Protein AF-A0A6P0X5J6-F1 (afdb_monomer_lite)

Foldseek 3Di:
DDPVVVVVVVVVLVLLQLLLVLLVLLLVLLVLVLCCCCPVVNNPVLNVLSVVLNVVSVVVNDPVSVVSDDPPPDPCPVVDDPVVPDDPDPLLSNLVSLVSNLVSLVSQLVSVCVPDPVSNVVSVVVSVVSVVSNVVVVVVLVVVLVVPQPDAAEFDDDPCRLVVLLVVLVVPGQYYEDDDDPDDLVVLLVVLLSSCVSSVVSNHHYHYPDDPVSVQSSLVPPDPSRRDDD

Sequence (230 aa):
MSEQYISHKWQQPAICRILDANLDRAREGLRIIEEWCRFGINNLEFAGECKQMRQELASWHTQDLRDWRDTPGDVGTELTHPGEEQRLSIQQVLQANFCRVQEALRVLEEYGKLNSPVMGGLCKQMRYQVYTLESNLLTSHRYQLLQRSQLYLVTATNEQLFSTVEAALQGGITMVQYREKTADDTVKISHGQKLCQLCHHYGALFIMNDRVDLALAVDASRSPTSRFKL

pLDDT: mean 83.48, std 15.42, range [28.62, 98.19]

Radius of gyration: 23.13 Å; chains: 1; bounding box: 59×35×69 Å

Secondary structure (DSSP, 8-state):
--HHHHHHHHHHHHHHHHHHHHHHHHHHHHHHHHHIIIIIS--HHHHHHHHHHHHHHHHH--HHHHHT--TTT-TTTT---GGGS---SHHHHHHHHHHHHHHHHHHHHHHHTTT-HHHHHHHHHHHHHHHHHHHHHHHHHHHHHHHH----EEP---TTHHHHHHHHHHTT--EEEE--SSS-HHHHHHHHHHHHHHHHHTT-EEEE-S-HHHHHHHHHTS-GGG----

Structure (mmCIF, N/CA/C/O backbone):
data_AF-A0A6P0X5J6-F1
#
_entry.id   AF-A0A6P0X5J6-F1
#
loop_
_atom_site.group_PDB
_atom_site.id
_atom_site.type_symbol
_atom_site.label_atom_id
_atom_site.label_alt_id
_atom_site.label_comp_id
_atom_site.label_asym_id
_atom_site.label_entity_id
_atom_site.label_seq_id
_atom_site.pdbx_PDB_ins_code
_atom_site.Cartn_x
_atom_site.Cartn_y
_atom_site.Cartn_z
_atom_site.occupancy
_atom_site.B_iso_or_equiv
_atom_site.auth_seq_id
_atom_site.auth_comp_id
_atom_site.auth_asym_id
_atom_site.auth_atom_id
_atom_site.pdbx_PDB_model_num
ATOM 1 N N . MET A 1 1 ? 37.312 -11.235 -31.551 1.00 44.72 1 MET A N 1
ATOM 2 C CA . MET A 1 1 ? 35.987 -10.700 -31.167 1.00 44.72 1 MET A CA 1
ATOM 3 C C . MET A 1 1 ? 35.818 -10.962 -29.682 1.00 44.72 1 MET A C 1
ATOM 5 O O . MET A 1 1 ? 35.807 -12.122 -29.302 1.00 44.72 1 MET A O 1
ATOM 9 N N . SER A 1 2 ? 35.864 -9.917 -28.854 1.00 39.97 2 SER A N 1
ATOM 10 C CA . SER A 1 2 ? 36.032 -10.017 -27.396 1.00 39.97 2 SER A CA 1
ATOM 11 C C . SER A 1 2 ? 34.807 -10.610 -26.688 1.00 39.97 2 SER A C 1
ATOM 13 O O . SER A 1 2 ? 33.670 -10.332 -27.064 1.00 39.97 2 SER A O 1
ATOM 15 N N . GLU A 1 3 ? 35.038 -11.379 -25.619 1.00 39.91 3 GLU A N 1
ATOM 16 C CA . GLU A 1 3 ? 34.004 -11.969 -24.745 1.00 39.91 3 GLU A CA 1
ATOM 17 C C . GLU A 1 3 ? 32.993 -10.934 -24.212 1.00 39.91 3 GLU A C 1
ATOM 19 O O . GLU A 1 3 ? 31.812 -11.240 -24.049 1.00 39.91 3 GLU A O 1
ATOM 24 N N . GLN A 1 4 ? 33.414 -9.676 -24.036 1.00 45.62 4 GLN A N 1
ATOM 25 C CA . GLN A 1 4 ? 32.544 -8.553 -23.663 1.00 45.62 4 GLN A CA 1
ATOM 26 C C . GLN A 1 4 ? 31.464 -8.237 -24.711 1.00 45.62 4 GLN A C 1
ATOM 28 O O . GLN A 1 4 ? 30.351 -7.861 -24.349 1.00 45.62 4 GLN A O 1
ATOM 33 N N . TYR A 1 5 ? 31.757 -8.422 -26.002 1.00 41.53 5 TYR A N 1
ATOM 34 C CA . TYR A 1 5 ? 30.803 -8.164 -27.087 1.00 41.53 5 TYR A CA 1
ATOM 35 C C . TYR A 1 5 ? 29.729 -9.258 -27.177 1.00 41.53 5 TYR A C 1
ATOM 37 O O . TYR A 1 5 ? 28.580 -8.990 -27.520 1.00 41.53 5 TYR A O 1
ATOM 45 N N . ILE A 1 6 ? 30.094 -10.494 -26.826 1.00 44.12 6 ILE A N 1
ATOM 46 C CA . ILE A 1 6 ? 29.168 -11.627 -26.758 1.00 44.12 6 ILE A CA 1
ATOM 47 C C . ILE A 1 6 ? 28.261 -11.459 -25.531 1.00 44.12 6 ILE A C 1
ATOM 49 O O . ILE A 1 6 ? 27.043 -11.491 -25.679 1.00 44.12 6 ILE A O 1
ATOM 53 N N . SER A 1 7 ? 28.834 -11.162 -24.359 1.00 49.44 7 SER A N 1
ATOM 54 C CA . SER A 1 7 ? 28.104 -10.902 -23.105 1.00 49.44 7 SER A CA 1
ATOM 55 C C . SER A 1 7 ? 26.997 -9.844 -23.254 1.00 49.44 7 SER A C 1
ATOM 57 O O . SER A 1 7 ? 25.845 -10.094 -22.893 1.00 49.44 7 SER A O 1
ATOM 59 N N . HIS A 1 8 ? 27.298 -8.709 -23.897 1.00 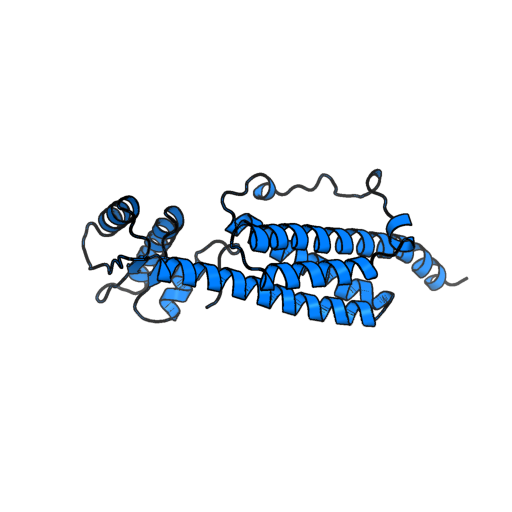51.84 8 HIS A N 1
ATOM 60 C CA . HIS A 1 8 ? 26.326 -7.630 -24.117 1.00 51.84 8 HIS A CA 1
ATOM 61 C C . HIS A 1 8 ? 25.121 -8.042 -24.981 1.00 51.84 8 HIS A C 1
ATOM 63 O O . HIS A 1 8 ? 24.022 -7.513 -24.805 1.00 51.84 8 HIS A O 1
ATOM 69 N N . LYS A 1 9 ? 25.311 -8.986 -25.912 1.00 47.75 9 LYS A N 1
ATOM 70 C CA . LYS A 1 9 ? 24.282 -9.399 -26.876 1.00 47.75 9 LYS A CA 1
ATOM 71 C C . LYS A 1 9 ? 23.270 -10.383 -26.276 1.00 47.75 9 LYS A C 1
ATOM 73 O O . LYS A 1 9 ? 22.103 -10.341 -26.646 1.00 47.75 9 LYS A O 1
ATOM 78 N N . TRP A 1 10 ? 23.696 -11.225 -25.329 1.00 51.12 10 TRP A N 1
ATOM 79 C CA . TRP A 1 10 ? 22.817 -12.174 -24.621 1.00 51.12 10 TRP A CA 1
ATOM 80 C C . TRP A 1 10 ? 22.045 -11.536 -23.461 1.00 51.12 10 TRP A C 1
ATOM 82 O O . TRP A 1 10 ? 20.982 -12.026 -23.086 1.00 51.12 10 TRP A O 1
ATOM 92 N N . GLN A 1 11 ? 22.556 -10.439 -22.896 1.00 61.28 11 GLN A N 1
ATOM 93 C CA . GLN A 1 11 ? 21.897 -9.732 -21.795 1.00 61.28 11 GLN A CA 1
ATOM 94 C C . GLN A 1 11 ? 20.713 -8.878 -22.264 1.00 61.28 11 GLN A C 1
ATOM 96 O O . GLN A 1 11 ? 19.723 -8.774 -21.542 1.00 61.28 11 GLN A O 1
ATOM 101 N N . GLN A 1 12 ? 20.772 -8.306 -23.471 1.00 74.56 12 GLN A N 1
ATOM 102 C CA . GLN A 1 12 ? 19.711 -7.427 -23.975 1.00 74.56 12 GLN A CA 1
ATOM 103 C C . GLN A 1 12 ? 18.315 -8.077 -24.013 1.00 74.56 12 GLN A C 1
ATOM 105 O O . GLN A 1 12 ? 17.397 -7.470 -23.463 1.00 74.56 12 GLN A O 1
ATOM 110 N N . PRO A 1 13 ? 18.126 -9.301 -24.548 1.00 83.56 13 PRO A N 1
ATOM 111 C CA . PRO A 1 13 ? 16.818 -9.963 -24.544 1.00 83.56 13 PRO A CA 1
ATOM 112 C C . PRO A 1 13 ? 16.246 -10.174 -23.136 1.00 83.56 13 PRO A C 1
ATOM 114 O O . PRO A 1 13 ? 15.058 -9.971 -22.893 1.00 83.56 13 PRO A O 1
ATOM 117 N N . ALA A 1 14 ? 17.094 -10.564 -22.179 1.00 87.12 14 ALA A N 1
ATOM 118 C CA . ALA A 1 14 ? 16.677 -10.770 -20.795 1.00 87.12 14 ALA A CA 1
ATOM 119 C C . ALA A 1 14 ? 16.294 -9.447 -20.116 1.00 87.12 14 ALA A C 1
ATOM 121 O O . ALA A 1 14 ? 15.259 -9.381 -19.458 1.00 87.12 14 ALA A O 1
ATOM 122 N N . ILE A 1 15 ? 17.080 -8.385 -20.319 1.00 89.50 15 ILE A N 1
ATOM 123 C CA . ILE A 1 15 ? 16.784 -7.049 -19.784 1.00 89.50 15 ILE A CA 1
ATOM 124 C C . ILE A 1 15 ? 15.463 -6.526 -20.358 1.00 89.50 15 ILE A C 1
ATOM 126 O O . ILE A 1 15 ? 14.622 -6.057 -19.596 1.00 89.50 15 ILE A O 1
ATOM 130 N N . CYS A 1 16 ? 15.234 -6.656 -21.668 1.00 89.38 16 CYS A N 1
ATOM 131 C CA . CYS A 1 16 ? 13.983 -6.227 -22.293 1.00 89.38 16 CYS A CA 1
ATOM 132 C C . CYS A 1 16 ? 12.762 -6.951 -21.705 1.00 89.38 16 CYS A C 1
ATOM 134 O O . CYS A 1 16 ? 11.789 -6.285 -21.357 1.00 89.38 16 CYS A O 1
ATOM 136 N N . ARG A 1 17 ? 12.841 -8.273 -21.492 1.00 90.81 17 ARG A N 1
ATOM 137 C CA . ARG A 1 17 ? 11.778 -9.047 -20.819 1.00 90.81 17 ARG A CA 1
ATOM 138 C C . ARG A 1 17 ? 11.542 -8.609 -19.376 1.00 90.81 17 ARG A C 1
ATOM 140 O O . ARG A 1 17 ? 10.399 -8.466 -18.953 1.00 90.81 17 ARG A O 1
ATOM 147 N N . ILE A 1 18 ? 12.614 -8.357 -18.622 1.00 91.94 18 ILE A N 1
ATOM 148 C CA . ILE A 1 18 ? 12.518 -7.859 -17.243 1.00 91.94 18 ILE A CA 1
ATOM 149 C C . ILE A 1 18 ? 11.802 -6.504 -17.217 1.00 91.94 18 ILE A C 1
ATOM 151 O O . ILE A 1 18 ? 10.916 -6.299 -16.385 1.00 91.94 18 ILE A O 1
ATOM 155 N N . LEU A 1 19 ? 12.165 -5.587 -18.115 1.00 93.44 19 LEU A N 1
ATOM 156 C CA . LEU A 1 19 ? 11.537 -4.270 -18.199 1.00 93.44 19 LEU A CA 1
ATOM 157 C C . LEU A 1 19 ? 10.065 -4.372 -18.630 1.00 93.44 19 LEU A C 1
ATOM 159 O O . LEU A 1 19 ? 9.220 -3.771 -17.972 1.00 93.44 19 LEU A O 1
ATOM 163 N N . ASP A 1 20 ? 9.745 -5.168 -19.658 1.00 93.38 20 ASP A N 1
ATOM 164 C CA . ASP A 1 20 ? 8.366 -5.422 -20.114 1.00 93.38 20 ASP A CA 1
ATOM 165 C C . ASP A 1 20 ? 7.480 -5.934 -18.970 1.00 93.38 20 ASP A C 1
ATOM 167 O O . ASP A 1 20 ? 6.469 -5.312 -18.638 1.00 93.38 20 ASP A O 1
ATOM 171 N N . ALA A 1 21 ? 7.905 -7.012 -18.305 1.00 92.75 21 ALA A N 1
ATOM 172 C CA . ALA A 1 21 ? 7.123 -7.647 -17.252 1.00 92.75 21 ALA A CA 1
ATOM 173 C C . ALA A 1 21 ? 6.894 -6.723 -16.044 1.00 92.75 21 ALA A C 1
ATOM 175 O O . ALA A 1 21 ? 5.819 -6.730 -15.447 1.00 92.75 21 ALA A O 1
ATOM 176 N N . ASN A 1 22 ? 7.888 -5.916 -15.655 1.00 95.88 22 ASN A N 1
ATOM 177 C CA . ASN A 1 22 ? 7.745 -5.031 -14.495 1.00 95.88 22 ASN A CA 1
ATOM 178 C C . ASN A 1 22 ? 6.995 -3.731 -14.820 1.00 95.88 22 ASN A C 1
ATOM 180 O O . ASN A 1 22 ? 6.298 -3.216 -13.945 1.00 95.88 22 ASN A O 1
ATOM 184 N N . LEU A 1 23 ? 7.060 -3.230 -16.060 1.00 95.88 23 LEU A N 1
ATOM 185 C CA . LEU A 1 23 ? 6.187 -2.141 -16.514 1.00 95.88 23 LEU A CA 1
ATOM 186 C C . LEU A 1 23 ? 4.718 -2.569 -16.469 1.00 95.88 23 LEU A C 1
ATOM 188 O O . LEU A 1 23 ? 3.871 -1.807 -15.997 1.00 95.88 23 LEU A O 1
ATOM 192 N N . ASP A 1 24 ? 4.430 -3.794 -16.907 1.00 94.62 24 ASP A N 1
ATOM 193 C CA . ASP A 1 24 ? 3.080 -4.354 -16.893 1.00 94.62 24 ASP A CA 1
ATOM 194 C C . ASP A 1 24 ? 2.569 -4.550 -15.456 1.00 94.62 24 ASP A C 1
ATOM 196 O O . ASP A 1 24 ? 1.569 -3.942 -15.070 1.00 94.62 24 ASP A O 1
ATOM 200 N N . ARG A 1 25 ? 3.332 -5.256 -14.605 1.00 95.06 25 ARG A N 1
ATOM 201 C CA . ARG A 1 25 ? 2.982 -5.484 -13.186 1.00 95.06 25 ARG A CA 1
ATOM 202 C C . ARG A 1 25 ? 2.743 -4.190 -12.411 1.00 95.06 25 ARG A C 1
ATOM 204 O O . ARG A 1 25 ? 1.776 -4.096 -11.654 1.00 95.06 25 ARG A O 1
ATOM 211 N N . ALA A 1 26 ? 3.602 -3.184 -12.591 1.00 97.75 26 ALA A N 1
ATOM 212 C CA . ALA A 1 26 ? 3.428 -1.893 -11.929 1.00 97.75 26 ALA A CA 1
ATOM 213 C C . ALA A 1 26 ? 2.126 -1.209 -12.379 1.00 97.75 26 ALA A C 1
ATOM 215 O O . ALA A 1 26 ? 1.375 -0.683 -11.554 1.00 97.75 26 ALA A O 1
ATOM 216 N N . ARG A 1 27 ? 1.815 -1.245 -13.681 1.00 97.94 27 ARG A N 1
ATOM 217 C CA . ARG A 1 27 ? 0.586 -0.650 -14.221 1.00 97.94 27 ARG A CA 1
ATOM 218 C C . ARG A 1 27 ? -0.672 -1.388 -13.771 1.00 97.94 27 ARG A C 1
ATOM 220 O O . ARG A 1 27 ? -1.664 -0.725 -13.467 1.00 97.94 27 ARG A O 1
ATOM 227 N N . GLU A 1 28 ? -0.650 -2.715 -13.720 1.00 97.38 28 GLU A N 1
ATOM 228 C CA . GLU A 1 28 ? -1.771 -3.530 -13.240 1.00 97.38 28 GLU A CA 1
ATOM 229 C C . GLU A 1 28 ? -2.038 -3.313 -11.747 1.00 97.38 28 GLU A C 1
ATOM 231 O O . GLU A 1 28 ? -3.177 -3.042 -11.357 1.00 97.38 28 GLU A O 1
ATOM 236 N N . GLY A 1 29 ? -0.993 -3.328 -10.914 1.00 97.06 29 GLY A N 1
ATOM 237 C CA . GLY A 1 29 ? -1.135 -3.063 -9.481 1.00 97.06 29 GLY A CA 1
ATOM 238 C C . GLY A 1 29 ? -1.692 -1.662 -9.204 1.00 97.06 29 GLY A C 1
ATOM 239 O O . GLY A 1 29 ? -2.647 -1.511 -8.438 1.00 97.06 29 GLY A O 1
ATOM 240 N N . LEU A 1 30 ? -1.186 -0.641 -9.908 1.00 98.19 30 LEU A N 1
ATOM 241 C CA . LEU A 1 30 ? -1.735 0.719 -9.844 1.00 98.19 30 LEU A CA 1
ATOM 242 C C . LEU A 1 30 ? -3.184 0.791 -10.336 1.00 98.19 30 LEU A C 1
ATOM 244 O O . LEU A 1 30 ? -3.951 1.615 -9.841 1.00 98.19 30 LEU A O 1
ATOM 248 N N . ARG A 1 31 ? -3.585 -0.049 -11.300 1.00 98.19 31 ARG A N 1
ATOM 249 C CA . ARG A 1 31 ? -4.966 -0.073 -11.796 1.00 98.19 31 ARG A CA 1
ATOM 250 C C . ARG A 1 31 ? -5.908 -0.579 -10.713 1.00 98.19 31 ARG A C 1
ATOM 252 O O . ARG A 1 31 ? -6.958 0.018 -10.519 1.00 98.19 31 ARG A O 1
ATOM 259 N N . ILE A 1 32 ? -5.529 -1.624 -9.984 1.00 97.06 32 ILE A N 1
ATOM 260 C CA . ILE A 1 32 ? -6.336 -2.140 -8.871 1.00 97.06 32 ILE A CA 1
ATOM 261 C C . ILE A 1 32 ? -6.523 -1.062 -7.791 1.00 97.06 32 ILE A C 1
ATOM 263 O O . ILE A 1 32 ? -7.641 -0.847 -7.321 1.00 97.06 32 ILE A O 1
ATOM 267 N N . ILE A 1 33 ? -5.452 -0.342 -7.446 1.00 97.00 33 ILE A N 1
ATOM 268 C CA . ILE A 1 33 ? -5.501 0.751 -6.463 1.00 97.00 33 ILE A CA 1
ATOM 269 C C . ILE A 1 33 ? -6.388 1.902 -6.971 1.00 97.00 33 ILE A C 1
ATOM 271 O O . ILE A 1 33 ? -7.251 2.376 -6.233 1.00 97.00 33 ILE A O 1
ATOM 275 N N . GLU A 1 34 ? -6.243 2.306 -8.239 1.00 97.81 34 GLU A N 1
ATOM 276 C CA . GLU A 1 34 ? -7.070 3.342 -8.881 1.00 97.81 34 GLU A CA 1
ATOM 277 C C . GLU A 1 34 ? -8.569 3.030 -8.772 1.00 97.81 34 GLU A C 1
ATOM 279 O O . GLU A 1 34 ? -9.368 3.909 -8.442 1.00 97.81 34 GLU A O 1
ATOM 284 N N . GLU A 1 35 ? -8.961 1.783 -9.043 1.00 97.81 35 GLU A N 1
ATOM 285 C CA . GLU A 1 35 ? -10.362 1.359 -8.997 1.00 97.81 35 GLU A CA 1
ATOM 286 C C . GLU A 1 35 ? -10.928 1.430 -7.573 1.00 97.81 35 GLU A C 1
ATOM 288 O O . GLU A 1 35 ? -12.060 1.884 -7.389 1.00 97.81 35 GLU A O 1
ATOM 293 N N . TRP A 1 36 ? -10.139 1.076 -6.554 1.00 94.88 36 TRP A N 1
ATOM 294 C CA . TRP A 1 36 ? -10.548 1.266 -5.161 1.00 94.88 36 TRP A CA 1
ATOM 295 C C . TRP A 1 36 ? -10.673 2.747 -4.790 1.00 94.88 36 TRP A C 1
ATOM 297 O O . TRP A 1 36 ? -11.656 3.140 -4.159 1.00 94.88 36 TRP A O 1
ATOM 307 N N . CYS A 1 37 ? -9.733 3.591 -5.219 1.00 94.25 37 CYS A N 1
ATOM 308 C CA . CYS A 1 37 ? -9.835 5.036 -5.020 1.00 94.25 37 CYS A CA 1
ATOM 309 C C . CYS A 1 37 ? -11.125 5.591 -5.640 1.00 94.25 37 CYS A C 1
ATOM 311 O O . CYS A 1 37 ? -11.846 6.348 -4.990 1.00 94.25 37 CYS A O 1
ATOM 313 N N . ARG A 1 38 ? -11.459 5.163 -6.864 1.00 95.00 38 ARG A N 1
ATOM 314 C CA . ARG A 1 38 ? -12.640 5.644 -7.590 1.00 95.00 38 ARG A CA 1
ATOM 315 C C . ARG A 1 38 ? -13.952 5.132 -7.004 1.00 95.00 38 ARG A C 1
ATOM 317 O O . ARG A 1 38 ? -14.870 5.922 -6.840 1.00 95.00 38 ARG A O 1
ATOM 324 N N . PHE A 1 39 ? -14.049 3.837 -6.721 1.00 93.44 39 PHE A N 1
ATOM 325 C CA . PHE A 1 39 ? -15.324 3.200 -6.378 1.00 93.44 39 PHE A CA 1
ATOM 326 C C . PHE A 1 39 ? -15.458 2.830 -4.904 1.00 93.44 39 PHE A C 1
ATOM 328 O O . PHE A 1 39 ? -16.560 2.852 -4.367 1.00 93.44 39 PHE A O 1
ATOM 335 N N . GLY A 1 40 ? -14.353 2.495 -4.240 1.00 87.88 40 GLY A N 1
ATOM 336 C CA . GLY A 1 40 ? -14.352 2.125 -2.826 1.00 87.88 40 GLY A CA 1
ATOM 337 C C . GLY A 1 40 ? -14.474 3.329 -1.900 1.00 87.88 40 GLY A C 1
ATOM 338 O O . GLY A 1 40 ? -15.239 3.296 -0.938 1.00 87.88 40 GLY A O 1
ATOM 339 N N . ILE A 1 41 ? -13.737 4.404 -2.197 1.00 88.19 41 ILE A N 1
ATOM 340 C CA . ILE A 1 41 ? -13.687 5.601 -1.337 1.00 88.19 41 ILE A CA 1
ATOM 341 C C . ILE A 1 41 ? -14.100 6.903 -2.032 1.00 88.19 41 ILE A C 1
ATOM 343 O O . ILE A 1 41 ? -14.119 7.941 -1.376 1.00 88.19 41 ILE A O 1
ATOM 347 N N . ASN A 1 42 ? -14.446 6.865 -3.324 1.00 90.06 42 ASN A N 1
ATOM 348 C CA . ASN A 1 42 ? -14.849 8.033 -4.122 1.00 90.06 42 ASN A CA 1
ATOM 349 C C . ASN A 1 42 ? -13.853 9.211 -4.055 1.00 90.06 42 ASN A C 1
ATOM 351 O O . ASN A 1 42 ? -14.250 10.376 -4.046 1.00 90.06 42 ASN A O 1
ATOM 355 N N . ASN A 1 43 ? -12.551 8.917 -4.004 1.00 91.00 43 ASN A N 1
ATOM 356 C CA . ASN A 1 43 ? -11.489 9.918 -3.959 1.00 91.00 43 ASN A CA 1
ATOM 357 C C . ASN A 1 43 ? -10.882 10.111 -5.360 1.00 91.00 43 ASN A C 1
ATOM 359 O O . ASN A 1 43 ? -10.098 9.288 -5.842 1.00 91.00 43 ASN A O 1
ATOM 363 N N . LEU A 1 44 ? -11.265 11.210 -6.017 1.00 93.62 44 LEU A N 1
ATOM 364 C CA . LEU A 1 44 ? -10.816 11.545 -7.372 1.00 93.62 44 LEU A CA 1
ATOM 365 C C . LEU A 1 44 ? -9.349 11.977 -7.440 1.00 93.62 44 LEU A C 1
ATOM 367 O O . LEU A 1 44 ? -8.713 11.748 -8.465 1.00 93.62 44 LEU A O 1
ATOM 371 N N . GLU A 1 45 ? -8.818 12.573 -6.374 1.00 94.88 45 GLU A N 1
ATOM 372 C CA . GLU A 1 45 ? -7.419 13.000 -6.296 1.00 94.88 45 GLU A CA 1
ATOM 373 C C . GLU A 1 45 ? -6.497 11.778 -6.358 1.00 94.88 45 GLU A C 1
ATOM 375 O O . GLU A 1 45 ? -5.716 11.636 -7.299 1.00 94.88 45 GLU A O 1
ATOM 380 N N . PHE A 1 46 ? -6.696 10.811 -5.459 1.00 95.06 46 PHE A N 1
ATOM 381 C CA . PHE A 1 46 ? -5.905 9.577 -5.435 1.00 95.06 46 PHE A CA 1
ATOM 382 C C . PHE A 1 46 ? -6.107 8.714 -6.684 1.00 95.06 46 PHE A C 1
ATOM 384 O O . PHE A 1 46 ? -5.162 8.090 -7.173 1.00 95.06 46 PHE A O 1
ATOM 391 N N . ALA A 1 47 ? -7.321 8.680 -7.243 1.00 97.12 47 ALA A N 1
ATOM 392 C CA . ALA A 1 47 ? -7.555 8.011 -8.522 1.00 97.12 47 ALA A CA 1
ATOM 393 C C . ALA A 1 47 ? -6.786 8.699 -9.669 1.00 97.12 47 ALA A C 1
ATOM 395 O O . ALA A 1 47 ? -6.227 8.023 -10.538 1.00 97.12 47 ALA A O 1
ATOM 396 N N . GLY A 1 48 ? -6.726 10.033 -9.660 1.00 97.75 48 GLY A N 1
ATOM 397 C CA . GLY A 1 48 ? -5.957 10.839 -10.606 1.00 97.75 48 GLY A CA 1
ATOM 398 C C . GLY A 1 48 ? -4.458 10.558 -10.531 1.00 97.75 48 GLY A C 1
ATOM 399 O O . GLY A 1 48 ? -3.847 10.294 -11.567 1.00 97.75 48 GLY A O 1
ATOM 400 N N . GLU A 1 49 ? -3.893 10.521 -9.323 1.00 97.50 49 GLU A N 1
ATOM 401 C CA . GLU A 1 49 ? -2.481 10.180 -9.096 1.00 97.50 49 GLU A CA 1
ATOM 402 C C . GLU A 1 49 ? -2.132 8.786 -9.636 1.00 97.50 49 GLU A C 1
ATOM 404 O O . GLU A 1 49 ? -1.173 8.630 -10.398 1.00 97.50 49 GLU A O 1
ATOM 409 N N . CYS A 1 50 ? -2.950 7.772 -9.321 1.00 98.06 50 CYS A N 1
ATOM 410 C CA . CYS A 1 50 ? -2.757 6.415 -9.844 1.00 98.06 50 CYS A CA 1
ATOM 411 C C . CYS A 1 50 ? -2.788 6.399 -11.375 1.00 98.06 50 CYS A C 1
ATOM 413 O O . CYS A 1 50 ? -1.918 5.810 -12.022 1.00 98.06 50 CYS A O 1
ATOM 415 N N . LYS A 1 51 ? -3.782 7.070 -11.970 1.00 98.06 51 LYS A N 1
ATOM 416 C CA . LYS A 1 51 ? -3.930 7.161 -13.424 1.00 98.06 51 LYS A CA 1
ATOM 417 C C . LYS A 1 51 ? -2.716 7.835 -14.060 1.00 98.06 51 LYS A C 1
ATOM 419 O O . LYS A 1 51 ? -2.239 7.336 -15.078 1.00 98.06 51 LYS A O 1
ATOM 424 N N . GLN A 1 52 ? -2.215 8.925 -13.482 1.00 98.12 52 GLN A N 1
ATOM 425 C CA . GLN A 1 52 ? -1.044 9.638 -13.989 1.00 98.12 52 GLN A CA 1
ATOM 426 C C . GLN A 1 52 ? 0.192 8.736 -13.994 1.00 98.12 52 GLN A C 1
ATOM 428 O O . GLN A 1 52 ? 0.794 8.561 -15.053 1.00 98.12 52 GLN A O 1
ATOM 433 N N . MET A 1 53 ? 0.504 8.087 -12.866 1.00 98.00 53 MET A N 1
ATOM 434 C CA . MET A 1 53 ? 1.635 7.155 -12.785 1.00 98.00 53 MET A CA 1
ATOM 435 C C . MET A 1 53 ? 1.514 6.024 -13.816 1.00 98.00 53 MET A C 1
ATOM 437 O O . MET A 1 53 ? 2.487 5.692 -14.491 1.00 98.00 53 MET A O 1
ATOM 441 N N . ARG A 1 54 ? 0.311 5.462 -14.019 1.00 97.94 54 ARG A N 1
ATOM 442 C CA . ARG A 1 54 ? 0.103 4.429 -15.051 1.00 97.94 54 ARG A CA 1
ATOM 443 C C . ARG A 1 54 ? 0.357 4.928 -16.467 1.00 97.94 54 ARG A C 1
ATOM 445 O O . ARG A 1 54 ? 0.881 4.161 -17.271 1.00 97.94 54 ARG A O 1
ATOM 452 N N . GLN A 1 55 ? -0.075 6.144 -16.796 1.00 97.31 55 GLN A N 1
ATOM 453 C CA . GLN A 1 55 ? 0.141 6.720 -18.128 1.00 97.31 55 GLN A CA 1
ATOM 454 C C . GLN A 1 55 ? 1.619 7.024 -18.360 1.00 97.31 55 GLN A C 1
ATOM 456 O O . GLN A 1 55 ? 2.148 6.739 -19.431 1.00 97.31 55 GLN A O 1
ATOM 461 N N . GLU A 1 56 ? 2.302 7.527 -17.337 1.00 96.38 56 GLU A N 1
ATOM 462 C CA . GLU A 1 56 ? 3.732 7.783 -17.408 1.00 96.38 56 GLU A CA 1
ATOM 463 C C . GLU A 1 56 ? 4.519 6.476 -17.589 1.00 96.38 56 GLU A C 1
ATOM 465 O O . GLU A 1 56 ? 5.313 6.379 -18.521 1.00 96.38 56 GLU A O 1
ATOM 470 N N . LEU A 1 57 ? 4.218 5.416 -16.829 1.00 96.25 57 LEU A N 1
ATOM 471 C CA . LEU A 1 57 ? 4.799 4.083 -17.058 1.00 96.25 57 LEU A CA 1
ATOM 472 C C . LEU A 1 57 ? 4.468 3.522 -18.449 1.00 96.25 57 LEU A C 1
ATOM 474 O O . LEU A 1 57 ? 5.327 2.924 -19.091 1.00 96.25 57 LEU A O 1
ATOM 478 N N . ALA A 1 58 ? 3.245 3.729 -18.946 1.00 94.62 58 ALA A N 1
ATOM 479 C CA . ALA A 1 58 ? 2.854 3.272 -20.279 1.00 94.62 58 ALA A CA 1
ATOM 480 C C . ALA A 1 58 ? 3.695 3.922 -21.389 1.00 94.62 58 ALA A C 1
ATOM 482 O O . ALA A 1 58 ? 3.960 3.271 -22.397 1.00 94.62 58 ALA A O 1
ATOM 483 N N . SER A 1 59 ? 4.159 5.162 -21.197 1.00 94.00 59 SER A N 1
ATOM 484 C CA . SER A 1 59 ? 5.025 5.843 -22.169 1.00 94.00 59 SER A CA 1
ATOM 485 C C . SER A 1 59 ? 6.398 5.174 -22.335 1.00 94.00 59 SER A C 1
ATOM 487 O O . SER A 1 59 ? 6.970 5.209 -23.421 1.00 94.00 59 SER A O 1
ATOM 489 N N . TRP A 1 60 ? 6.890 4.499 -21.290 1.00 91.69 60 TRP A N 1
ATOM 490 C CA . TRP A 1 60 ? 8.134 3.723 -21.313 1.00 91.69 60 TRP A CA 1
ATOM 491 C C . TRP A 1 60 ? 7.945 2.309 -21.861 1.00 91.69 60 TRP A C 1
ATOM 493 O O . TRP A 1 60 ? 8.916 1.625 -22.175 1.00 91.69 60 TRP A O 1
ATOM 503 N N . HIS A 1 61 ? 6.696 1.867 -21.998 1.00 91.38 61 HIS A N 1
ATOM 504 C CA . HIS A 1 61 ? 6.349 0.557 -22.524 1.00 91.38 61 HIS A CA 1
ATOM 505 C C . HIS A 1 6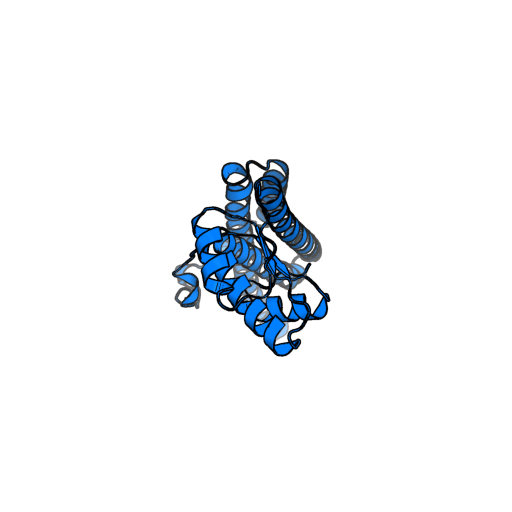1 ? 6.346 0.609 -24.051 1.00 91.38 61 HIS A C 1
ATOM 507 O O . HIS A 1 61 ? 5.297 0.681 -24.693 1.00 91.38 61 HIS A O 1
ATOM 513 N N . THR A 1 62 ? 7.533 0.648 -24.648 1.00 88.56 62 THR A N 1
ATOM 514 C CA . THR A 1 62 ? 7.696 0.738 -26.103 1.00 88.56 62 THR A CA 1
ATOM 515 C C . THR A 1 62 ? 7.311 -0.566 -26.801 1.00 88.56 62 THR A C 1
ATOM 517 O O . THR A 1 62 ? 7.189 -1.620 -26.172 1.00 88.56 62 THR A O 1
ATOM 520 N N . GLN A 1 63 ? 7.103 -0.499 -28.120 1.00 84.88 63 GLN A N 1
ATOM 521 C CA . GLN A 1 63 ? 6.843 -1.698 -28.915 1.00 84.88 63 GLN A CA 1
ATOM 522 C C . GLN A 1 63 ? 8.041 -2.653 -28.887 1.00 84.88 63 GLN A C 1
ATOM 524 O O . GLN A 1 63 ? 7.844 -3.834 -28.637 1.00 84.88 63 GLN A O 1
ATOM 529 N N . ASP A 1 64 ? 9.261 -2.122 -28.981 1.00 83.69 64 ASP A N 1
ATOM 530 C CA . ASP A 1 64 ? 10.489 -2.919 -28.914 1.00 83.69 64 ASP A CA 1
ATOM 531 C C . ASP A 1 64 ? 10.562 -3.782 -27.651 1.00 83.69 64 ASP A C 1
ATOM 533 O O . ASP A 1 64 ? 10.960 -4.935 -27.724 1.00 83.69 64 ASP A O 1
ATOM 537 N N . LEU A 1 65 ? 10.161 -3.256 -26.485 1.00 85.62 65 LEU A N 1
ATOM 538 C CA . LEU A 1 65 ? 10.129 -4.040 -25.245 1.00 85.62 65 LEU A CA 1
ATOM 539 C C . LEU A 1 65 ? 9.068 -5.144 -25.289 1.00 85.62 65 LEU A C 1
ATOM 541 O O . LEU A 1 65 ? 9.332 -6.256 -24.836 1.00 85.62 65 LEU A O 1
ATOM 545 N N . ARG A 1 66 ? 7.890 -4.848 -25.854 1.00 84.56 66 ARG A N 1
ATOM 546 C CA . ARG A 1 66 ? 6.803 -5.826 -26.004 1.00 84.56 66 ARG A CA 1
ATOM 547 C C . ARG A 1 66 ? 7.164 -6.957 -26.957 1.00 84.56 66 ARG A C 1
ATOM 549 O O . ARG A 1 66 ? 6.730 -8.080 -26.731 1.00 84.56 66 ARG A O 1
ATOM 556 N N . ASP A 1 67 ? 7.956 -6.684 -27.986 1.00 85.06 67 ASP A N 1
ATOM 557 C CA . ASP A 1 67 ? 8.347 -7.686 -28.983 1.00 85.06 67 ASP A CA 1
ATOM 558 C C . ASP A 1 67 ? 9.259 -8.779 -28.394 1.00 85.06 67 ASP A C 1
ATOM 560 O O . ASP A 1 67 ? 9.360 -9.870 -28.951 1.00 85.06 67 ASP A O 1
ATOM 564 N N . TRP A 1 68 ? 9.877 -8.524 -27.235 1.00 83.06 68 TRP A N 1
ATOM 565 C CA . TRP A 1 68 ? 10.648 -9.520 -26.484 1.00 83.06 68 TRP A CA 1
ATOM 566 C C . TRP A 1 68 ? 9.806 -10.370 -25.528 1.00 83.06 68 TRP A C 1
ATOM 568 O O . TRP A 1 68 ? 10.359 -11.263 -24.884 1.00 83.06 68 TRP A O 1
ATOM 578 N N . ARG A 1 69 ? 8.502 -10.105 -25.400 1.00 81.69 69 ARG A N 1
ATOM 579 C CA . ARG A 1 69 ? 7.611 -10.843 -24.500 1.00 81.69 69 ARG A CA 1
ATOM 580 C C . ARG A 1 69 ? 7.554 -12.319 -24.887 1.00 81.69 69 ARG A C 1
ATOM 582 O O . ARG A 1 69 ? 7.207 -12.657 -26.013 1.00 81.69 69 ARG A O 1
ATOM 589 N N . ASP A 1 70 ? 7.820 -13.187 -23.917 1.00 79.25 70 ASP A N 1
ATOM 590 C CA . ASP A 1 70 ? 7.817 -14.639 -24.103 1.00 79.25 70 ASP A CA 1
ATOM 591 C C . ASP A 1 70 ? 7.055 -15.333 -22.969 1.00 79.25 70 ASP A C 1
ATOM 593 O O . ASP A 1 70 ? 7.610 -16.077 -22.169 1.00 79.25 70 ASP A O 1
ATOM 597 N N . THR A 1 71 ? 5.748 -15.075 -22.891 1.00 71.12 71 THR A N 1
ATOM 598 C CA . THR A 1 71 ? 4.875 -15.675 -21.869 1.00 71.12 71 THR A CA 1
ATOM 599 C C . THR A 1 71 ? 4.917 -17.215 -21.846 1.00 71.12 71 THR A C 1
ATOM 601 O O . THR A 1 71 ? 4.894 -17.774 -20.752 1.00 71.12 71 THR A O 1
ATOM 604 N N . PRO A 1 72 ? 4.988 -17.936 -22.989 1.00 68.19 72 PRO A N 1
ATOM 605 C CA . PRO A 1 72 ? 5.088 -19.400 -22.986 1.00 68.19 72 PRO A CA 1
ATOM 606 C C . PRO A 1 72 ? 6.453 -19.941 -22.533 1.00 68.19 72 PRO A C 1
ATOM 608 O O . PRO A 1 72 ? 6.511 -21.051 -22.006 1.00 68.19 72 PRO A O 1
ATOM 611 N N . GLY A 1 73 ? 7.541 -19.197 -22.760 1.00 71.00 73 GLY A N 1
ATOM 612 C CA . GLY A 1 73 ? 8.905 -19.572 -22.372 1.00 71.00 73 GLY A CA 1
ATOM 613 C C . GLY A 1 73 ? 9.372 -18.998 -21.030 1.00 71.00 73 GLY A C 1
ATOM 614 O O . GLY A 1 73 ? 10.501 -19.271 -20.607 1.00 71.00 73 GLY A O 1
ATOM 615 N N . ASP A 1 74 ? 8.536 -18.203 -20.357 1.00 73.75 74 ASP A N 1
ATOM 616 C CA . ASP A 1 74 ? 8.865 -17.594 -19.073 1.00 73.75 74 ASP A CA 1
ATOM 617 C C . ASP A 1 74 ? 8.998 -18.660 -17.977 1.00 73.75 74 ASP A C 1
ATOM 619 O O . ASP A 1 74 ? 8.079 -19.413 -17.647 1.00 73.75 74 ASP A O 1
ATOM 623 N N . VAL A 1 75 ? 10.185 -18.710 -17.377 1.00 73.38 75 VAL A N 1
ATOM 624 C CA . VAL A 1 75 ? 10.486 -19.624 -16.277 1.00 73.38 75 VAL A CA 1
ATOM 625 C C . VAL A 1 75 ? 9.838 -19.104 -14.996 1.00 73.38 75 VAL A C 1
ATOM 627 O O . VAL A 1 75 ? 9.963 -17.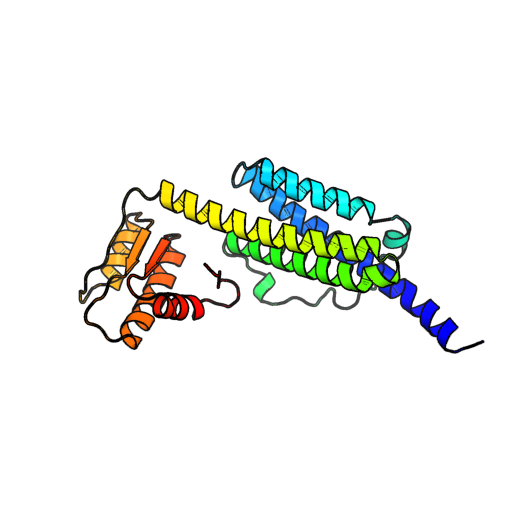929 -14.656 1.00 73.38 75 VAL A O 1
ATOM 630 N N . GLY A 1 76 ? 9.202 -20.003 -14.243 1.00 68.06 76 GLY A N 1
ATOM 631 C CA . GLY A 1 76 ? 8.633 -19.687 -12.932 1.00 68.06 76 GLY A CA 1
ATOM 632 C C . GLY A 1 76 ? 7.191 -19.177 -12.959 1.00 68.06 76 GLY A C 1
ATOM 633 O O . GLY A 1 76 ? 6.726 -18.653 -11.954 1.00 68.06 76 GLY A O 1
ATOM 634 N N . THR A 1 77 ? 6.469 -19.357 -14.066 1.00 68.50 77 THR A N 1
ATOM 635 C CA . THR A 1 77 ? 5.023 -19.073 -14.174 1.00 68.50 77 THR A CA 1
ATOM 636 C C . THR A 1 77 ? 4.162 -19.924 -13.232 1.00 68.50 77 THR A C 1
ATOM 638 O O . THR A 1 77 ? 3.077 -19.498 -12.851 1.00 68.50 77 THR A O 1
ATOM 641 N N . GLU A 1 78 ? 4.665 -21.085 -12.802 1.00 69.44 78 GLU A N 1
ATOM 642 C CA . GLU A 1 78 ? 4.025 -21.972 -11.817 1.00 69.44 78 GLU A CA 1
ATOM 643 C C . GLU A 1 78 ? 4.433 -21.671 -10.361 1.00 69.44 78 GLU A C 1
ATOM 645 O O . GLU A 1 78 ? 3.967 -22.335 -9.435 1.00 69.44 78 GLU A O 1
ATOM 650 N N . LEU A 1 79 ? 5.315 -20.688 -10.122 1.00 70.31 79 LEU A N 1
ATOM 651 C CA . LEU A 1 79 ? 5.721 -20.312 -8.767 1.00 70.31 79 LEU A CA 1
ATOM 652 C C . LEU A 1 79 ? 4.589 -19.541 -8.085 1.00 70.31 79 LEU A C 1
ATOM 654 O O . LEU A 1 79 ? 4.504 -18.320 -8.172 1.00 70.31 79 LEU A O 1
ATOM 658 N N . THR A 1 80 ? 3.736 -20.268 -7.375 1.00 68.75 80 THR A N 1
ATOM 659 C CA . THR A 1 80 ? 2.685 -19.704 -6.526 1.00 68.75 80 THR A CA 1
ATOM 660 C C . THR A 1 80 ? 3.088 -19.783 -5.062 1.00 68.75 80 THR A C 1
ATOM 662 O O . THR A 1 80 ? 3.602 -20.809 -4.606 1.00 68.75 80 THR A O 1
ATOM 665 N N . HIS A 1 81 ? 2.812 -18.735 -4.289 1.00 67.69 81 HIS A N 1
ATOM 666 C CA . HIS A 1 81 ? 2.931 -18.812 -2.834 1.00 67.69 81 HIS A CA 1
ATOM 667 C C . HIS A 1 81 ? 1.560 -19.157 -2.217 1.00 67.69 81 HIS A C 1
ATOM 669 O O . HIS A 1 81 ? 0.574 -18.530 -2.595 1.00 67.69 81 HIS A O 1
ATOM 675 N N . PRO A 1 82 ? 1.451 -20.068 -1.225 1.00 62.94 82 PRO A N 1
ATOM 676 C CA . PRO A 1 82 ? 0.161 -20.450 -0.621 1.00 62.94 82 PRO A CA 1
ATOM 677 C C . PRO A 1 82 ? -0.648 -19.260 -0.075 1.00 62.94 82 PRO A C 1
ATOM 679 O O . PRO A 1 82 ? -1.873 -19.263 -0.056 1.00 62.94 82 PRO A O 1
ATOM 682 N N . GLY A 1 83 ? 0.047 -18.196 0.339 1.00 63.91 83 GLY A N 1
ATOM 683 C CA . GLY A 1 83 ? -0.564 -16.933 0.768 1.00 63.91 83 GLY A CA 1
ATOM 684 C C . GLY A 1 83 ? -1.150 -16.059 -0.354 1.00 63.91 83 GLY A C 1
ATOM 685 O O . GLY A 1 83 ? -1.656 -14.978 -0.059 1.00 63.91 83 GLY A O 1
ATOM 686 N N . GLU A 1 84 ? -1.061 -16.467 -1.623 1.00 66.56 84 GLU A N 1
ATOM 687 C CA . GLU A 1 84 ? -1.660 -15.754 -2.761 1.00 66.56 84 GLU A CA 1
ATOM 688 C C . GLU A 1 84 ? -3.086 -16.211 -3.084 1.00 66.56 84 GLU A C 1
ATOM 690 O O . GLU A 1 84 ? -3.830 -15.435 -3.683 1.00 66.56 84 GLU A O 1
ATOM 695 N N . GLU A 1 85 ? -3.489 -17.410 -2.647 1.00 64.12 85 GLU A N 1
ATOM 696 C CA . GLU A 1 85 ? -4.788 -18.012 -2.986 1.00 64.12 85 GLU A CA 1
ATOM 697 C C . GLU A 1 85 ? -5.975 -17.356 -2.270 1.00 64.12 85 GLU A C 1
ATOM 699 O O . GLU A 1 85 ? -7.093 -17.369 -2.783 1.00 64.12 85 GLU A O 1
ATOM 704 N N . GLN A 1 86 ? -5.757 -16.762 -1.091 1.00 72.38 86 GLN A N 1
ATOM 705 C CA . GLN A 1 86 ? -6.832 -16.173 -0.293 1.00 72.38 86 GLN A CA 1
ATOM 706 C C . GLN A 1 86 ? -6.519 -14.740 0.134 1.00 72.38 86 GLN A C 1
ATOM 708 O O . GLN A 1 86 ? -5.512 -14.449 0.779 1.00 72.38 86 GLN A O 1
ATOM 713 N N . ARG A 1 87 ? -7.441 -13.830 -0.194 1.00 79.31 87 ARG A N 1
ATOM 714 C CA . ARG A 1 87 ? -7.474 -12.453 0.310 1.00 79.31 87 ARG A CA 1
ATOM 715 C C . ARG A 1 87 ? -8.747 -12.285 1.131 1.00 79.31 87 ARG A C 1
ATOM 717 O O . ARG A 1 87 ? -9.842 -12.414 0.598 1.00 79.31 87 ARG A O 1
ATOM 724 N N . LEU A 1 88 ? -8.599 -12.007 2.422 1.00 77.69 88 LEU A N 1
ATOM 725 C CA . LEU A 1 88 ? -9.699 -11.951 3.391 1.00 77.69 88 LEU A CA 1
ATOM 726 C C . LEU A 1 88 ? -10.263 -10.534 3.573 1.00 77.69 88 LEU A C 1
ATOM 728 O O . LEU A 1 88 ? -11.312 -10.364 4.187 1.00 77.69 88 LEU A O 1
ATOM 732 N N . SER A 1 89 ? -9.577 -9.503 3.068 1.00 80.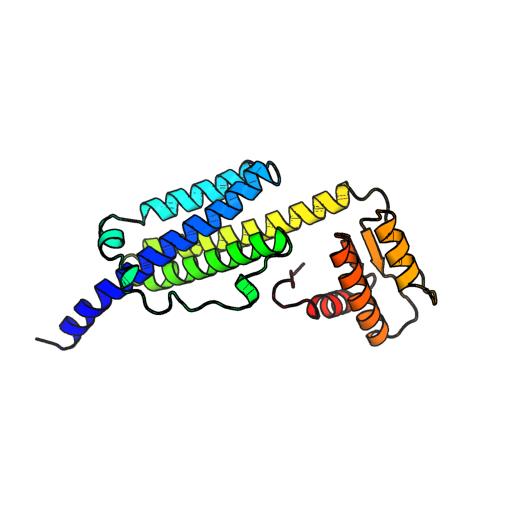88 89 SER A N 1
ATOM 733 C CA . SER A 1 89 ? -10.036 -8.117 3.180 1.00 80.88 89 SER A CA 1
ATOM 734 C C . SER A 1 89 ? -9.516 -7.221 2.060 1.00 80.88 89 SER A C 1
ATOM 736 O O . SER A 1 89 ? -8.473 -7.482 1.455 1.00 80.88 89 SER A O 1
ATOM 738 N N . ILE A 1 90 ? -10.209 -6.100 1.833 1.00 85.56 90 ILE A N 1
ATOM 739 C CA . ILE A 1 90 ? -9.753 -5.070 0.892 1.00 85.56 90 ILE A CA 1
ATOM 740 C C . ILE A 1 90 ? -8.378 -4.511 1.273 1.00 85.56 90 ILE A C 1
ATOM 742 O O . ILE A 1 90 ? -7.558 -4.248 0.401 1.00 85.56 90 ILE A O 1
ATOM 746 N N . GLN A 1 91 ? -8.083 -4.400 2.571 1.00 82.50 91 GLN A N 1
ATOM 747 C CA . GLN A 1 91 ? -6.783 -3.936 3.050 1.00 82.50 91 GLN A CA 1
ATOM 748 C C . GLN A 1 91 ? -5.658 -4.869 2.583 1.00 82.50 91 GLN A C 1
ATOM 750 O O . GLN A 1 91 ? -4.638 -4.392 2.094 1.00 82.50 91 GLN A O 1
ATOM 755 N N . GLN A 1 92 ? -5.863 -6.188 2.665 1.00 83.56 92 GLN A N 1
ATOM 756 C CA . GLN A 1 92 ? -4.886 -7.167 2.180 1.00 83.56 92 GLN A CA 1
ATOM 757 C C . GLN A 1 92 ? -4.709 -7.103 0.659 1.00 83.56 92 GLN A C 1
ATOM 759 O O . GLN A 1 92 ? -3.592 -7.283 0.171 1.00 83.56 92 GLN A O 1
ATOM 764 N N . VAL A 1 93 ? -5.787 -6.843 -0.093 1.00 89.50 93 VAL A N 1
ATOM 765 C CA . VAL A 1 93 ? -5.717 -6.640 -1.550 1.00 89.50 93 VAL A CA 1
ATOM 766 C C . VAL A 1 93 ? -4.890 -5.399 -1.874 1.00 89.50 93 VAL A C 1
ATOM 768 O O . VAL A 1 93 ? -3.960 -5.482 -2.674 1.00 89.50 93 VAL A O 1
ATOM 771 N N . LEU A 1 94 ? -5.189 -4.261 -1.244 1.00 91.06 94 LEU A N 1
ATOM 772 C CA . LEU A 1 94 ? -4.478 -3.007 -1.491 1.00 91.06 94 LEU A CA 1
ATOM 773 C C . LEU A 1 94 ? -3.003 -3.123 -1.136 1.00 91.06 94 LEU A C 1
ATOM 775 O O . LEU A 1 94 ? -2.159 -2.812 -1.968 1.00 91.06 94 LEU A O 1
ATOM 779 N N . GLN A 1 95 ? -2.689 -3.628 0.054 1.00 88.50 95 GLN A N 1
ATOM 780 C CA . GLN A 1 95 ? -1.313 -3.752 0.518 1.00 88.50 95 GLN A CA 1
ATOM 781 C C . GLN A 1 95 ? -0.474 -4.649 -0.391 1.00 88.50 95 GLN A C 1
ATOM 783 O O . GLN A 1 95 ? 0.642 -4.293 -0.752 1.00 88.50 95 GLN A O 1
ATOM 788 N N . ALA A 1 96 ? -1.012 -5.791 -0.820 1.00 89.38 96 ALA A N 1
ATOM 789 C CA . ALA A 1 96 ? -0.285 -6.659 -1.737 1.00 89.38 96 ALA A CA 1
ATOM 790 C C . ALA A 1 96 ? -0.014 -5.991 -3.086 1.00 89.38 96 ALA A C 1
ATOM 792 O O . ALA A 1 96 ? 1.060 -6.173 -3.654 1.00 89.38 96 ALA A O 1
ATOM 793 N N . ASN A 1 97 ? -0.964 -5.203 -3.592 1.00 94.38 97 ASN A N 1
ATOM 794 C CA . ASN A 1 97 ? -0.764 -4.455 -4.828 1.00 94.38 97 ASN A CA 1
ATOM 795 C C . ASN A 1 97 ? 0.211 -3.286 -4.640 1.00 94.38 97 ASN A C 1
ATOM 797 O O . ASN A 1 97 ? 1.046 -3.079 -5.513 1.00 94.38 97 ASN A O 1
ATOM 801 N N . PHE A 1 98 ? 0.200 -2.592 -3.497 1.00 95.38 98 PHE A N 1
ATOM 802 C CA . PHE A 1 98 ? 1.227 -1.602 -3.160 1.00 95.38 98 PHE A CA 1
ATOM 803 C C . PHE A 1 98 ? 2.622 -2.225 -3.135 1.00 95.38 98 PHE A C 1
ATOM 805 O O . PHE A 1 98 ? 3.509 -1.726 -3.829 1.00 95.38 98 PHE A O 1
ATOM 812 N N . CYS A 1 99 ? 2.807 -3.347 -2.431 1.00 92.56 99 CYS A N 1
ATOM 813 C CA . CYS A 1 99 ? 4.088 -4.054 -2.398 1.00 92.56 99 CYS A CA 1
ATOM 814 C C . CYS A 1 99 ? 4.545 -4.459 -3.806 1.00 92.56 99 CYS A C 1
ATOM 816 O O . CYS A 1 99 ? 5.664 -4.136 -4.193 1.00 92.56 99 CYS A O 1
ATOM 818 N N . ARG A 1 100 ? 3.664 -5.067 -4.613 1.00 93.12 100 ARG A N 1
ATOM 819 C CA . ARG A 1 100 ? 3.989 -5.475 -5.991 1.00 93.12 100 ARG A CA 1
ATOM 820 C C . ARG A 1 100 ? 4.380 -4.294 -6.878 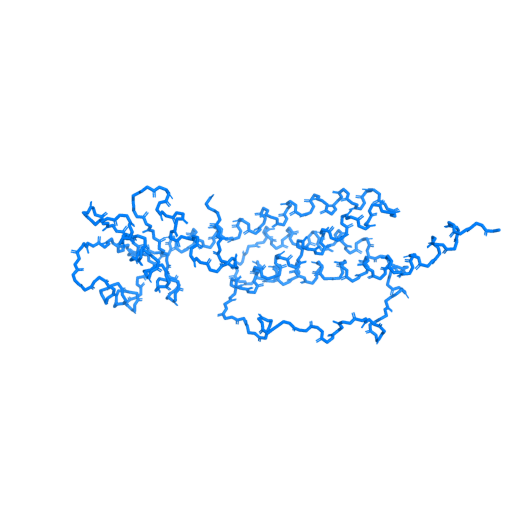1.00 93.12 100 ARG A C 1
ATOM 822 O O . ARG A 1 100 ? 5.337 -4.397 -7.641 1.00 93.12 100 ARG A O 1
ATOM 829 N N . VAL A 1 101 ? 3.681 -3.161 -6.774 1.00 97.69 101 VAL A N 1
ATOM 830 C CA . VAL A 1 101 ? 4.040 -1.935 -7.508 1.00 97.69 101 VAL A CA 1
ATOM 831 C C . VAL A 1 101 ? 5.407 -1.423 -7.056 1.00 97.69 101 VAL A C 1
ATOM 833 O O . VAL A 1 101 ? 6.241 -1.088 -7.893 1.00 97.69 101 VAL A O 1
ATOM 836 N N . GLN A 1 102 ? 5.668 -1.385 -5.749 1.00 96.69 102 GLN A N 1
ATOM 837 C CA . GLN A 1 102 ? 6.944 -0.922 -5.197 1.00 96.69 102 GLN A CA 1
ATOM 838 C C . GLN A 1 102 ? 8.117 -1.820 -5.617 1.00 96.69 102 GLN A C 1
ATOM 840 O O . GLN A 1 102 ? 9.180 -1.303 -5.967 1.00 96.69 102 GLN A O 1
ATOM 845 N N . GLU A 1 103 ? 7.927 -3.141 -5.611 1.00 96.50 103 GLU A N 1
ATOM 846 C CA . GLU A 1 103 ? 8.895 -4.133 -6.092 1.00 96.50 103 GLU A CA 1
ATOM 847 C C . GLU A 1 103 ? 9.147 -3.974 -7.591 1.00 96.50 103 GLU A C 1
ATOM 849 O O . GLU A 1 103 ? 10.297 -3.837 -8.008 1.00 96.50 103 GLU A O 1
ATOM 854 N N . ALA A 1 104 ? 8.088 -3.902 -8.400 1.00 97.31 104 ALA A N 1
ATOM 855 C CA . ALA A 1 104 ? 8.207 -3.721 -9.841 1.00 97.31 104 ALA A CA 1
ATOM 856 C C . ALA A 1 104 ? 8.948 -2.421 -10.181 1.00 97.31 104 ALA A C 1
ATOM 858 O O . ALA A 1 104 ? 9.908 -2.430 -10.951 1.00 97.31 104 ALA A O 1
ATOM 859 N N . LEU A 1 105 ? 8.592 -1.308 -9.535 1.00 97.62 105 LEU A N 1
ATOM 860 C CA . LEU A 1 105 ? 9.300 -0.041 -9.703 1.00 97.62 105 LEU A CA 1
ATOM 861 C C . LEU A 1 105 ? 10.754 -0.108 -9.211 1.00 97.62 105 LEU A C 1
ATOM 863 O O . LEU A 1 105 ? 11.606 0.580 -9.769 1.00 97.62 105 LEU A O 1
ATOM 867 N N . ARG A 1 106 ? 11.071 -0.922 -8.191 1.00 97.44 106 ARG A N 1
ATOM 868 C CA . ARG A 1 106 ? 12.458 -1.139 -7.740 1.00 97.44 106 ARG A CA 1
ATOM 869 C C . ARG A 1 106 ? 13.272 -1.858 -8.810 1.00 97.44 106 ARG A C 1
ATOM 871 O O . ARG A 1 106 ? 14.418 -1.485 -9.050 1.00 97.44 106 ARG A O 1
ATOM 878 N N . VAL A 1 107 ? 12.681 -2.855 -9.462 1.00 96.94 107 VAL A N 1
ATOM 879 C CA . VAL A 1 107 ? 13.310 -3.563 -10.583 1.00 96.94 107 VAL A CA 1
ATOM 880 C C . VAL A 1 107 ? 13.520 -2.607 -11.760 1.00 96.94 107 VAL A C 1
ATOM 882 O O . VAL A 1 107 ? 14.632 -2.526 -12.279 1.00 96.94 107 VAL A O 1
ATOM 885 N N . LEU A 1 108 ? 12.497 -1.833 -12.136 1.00 96.25 108 LEU A N 1
ATOM 886 C CA . LEU A 1 108 ? 12.591 -0.839 -13.213 1.00 96.25 108 LEU A CA 1
ATOM 887 C C . LEU A 1 108 ? 13.614 0.258 -12.913 1.00 96.25 108 LEU A C 1
ATOM 889 O O . LEU A 1 108 ? 14.324 0.691 -13.815 1.00 96.25 108 LEU A O 1
ATOM 893 N N . GLU A 1 109 ? 13.733 0.683 -11.656 1.00 95.44 109 GLU A N 1
ATOM 894 C CA . GLU A 1 109 ? 14.749 1.645 -11.239 1.00 95.44 109 GLU A CA 1
ATOM 895 C C . GLU A 1 109 ? 16.162 1.119 -11.509 1.00 95.44 109 GLU A C 1
ATOM 897 O O . GLU A 1 109 ? 16.986 1.851 -12.052 1.00 95.44 109 GLU A O 1
ATOM 902 N N . GLU A 1 110 ? 16.465 -0.118 -11.114 1.00 95.69 110 GLU A N 1
ATOM 903 C CA . GLU A 1 110 ? 17.826 -0.650 -11.220 1.00 95.69 110 GLU A CA 1
ATOM 904 C C . GLU A 1 110 ? 18.161 -1.115 -12.642 1.00 95.69 110 GLU A C 1
ATOM 906 O O . GLU A 1 110 ? 19.186 -0.707 -13.188 1.00 95.69 110 GLU A O 1
ATOM 911 N N . TYR A 1 111 ? 17.285 -1.894 -13.285 1.00 93.31 111 TYR A N 1
ATOM 912 C CA . TYR A 1 111 ? 17.516 -2.356 -14.659 1.00 93.31 111 TYR A CA 1
ATOM 913 C C . TYR A 1 111 ? 17.351 -1.234 -15.686 1.00 93.31 111 TYR A C 1
ATOM 915 O O . TYR A 1 111 ? 18.084 -1.198 -16.672 1.00 93.31 111 TYR A O 1
ATOM 923 N N . GLY A 1 112 ? 16.451 -0.276 -15.446 1.00 90.31 112 GLY A N 1
ATOM 924 C CA . GLY A 1 112 ? 16.229 0.851 -16.351 1.00 90.31 112 GLY A CA 1
ATOM 925 C C . GLY A 1 112 ? 17.471 1.726 -16.523 1.00 90.31 112 GLY A C 1
ATOM 926 O O . GLY A 1 112 ? 17.706 2.228 -17.620 1.00 90.31 112 GLY A O 1
ATOM 927 N N . LYS A 1 113 ? 18.331 1.836 -15.497 1.00 89.75 113 LYS A N 1
ATOM 928 C CA . LYS A 1 113 ? 19.602 2.587 -15.567 1.00 89.75 113 LYS A CA 1
ATOM 929 C C . LYS A 1 113 ? 20.563 2.063 -16.639 1.00 89.75 113 LYS A C 1
ATOM 931 O O . LYS A 1 113 ? 21.392 2.839 -17.106 1.00 89.75 113 LYS A O 1
ATOM 936 N N . LEU A 1 114 ? 20.454 0.791 -17.035 1.00 87.00 114 LEU A N 1
ATOM 937 C CA . LEU A 1 114 ? 21.295 0.194 -18.081 1.00 87.00 114 LEU A CA 1
ATOM 938 C C . LEU A 1 114 ? 20.973 0.748 -19.477 1.00 87.00 114 LEU A C 1
ATOM 940 O O . LEU A 1 114 ? 21.857 0.815 -20.327 1.00 87.00 114 LEU A O 1
ATOM 944 N N . ASN A 1 115 ? 19.723 1.160 -19.704 1.00 78.50 115 ASN A N 1
ATOM 945 C CA . ASN A 1 115 ? 19.241 1.653 -20.996 1.00 78.50 115 ASN A CA 1
ATOM 946 C C . ASN A 1 115 ? 19.005 3.170 -20.982 1.00 78.50 115 ASN A C 1
ATOM 948 O O . ASN A 1 115 ? 19.262 3.847 -21.974 1.00 78.50 115 ASN A O 1
ATOM 952 N N . SER A 1 116 ? 18.500 3.707 -19.869 1.00 85.88 116 SER A N 1
ATOM 953 C CA . SER A 1 116 ? 18.141 5.113 -19.706 1.00 85.88 116 SER A CA 1
ATOM 954 C C . SER A 1 116 ? 18.236 5.534 -18.232 1.00 85.88 116 SER A C 1
ATOM 956 O O . SER A 1 116 ? 17.358 5.207 -17.427 1.00 85.88 116 SER A O 1
ATOM 958 N N . PRO A 1 117 ? 19.251 6.334 -17.853 1.00 88.81 117 PRO A N 1
ATOM 959 C CA . PRO A 1 117 ? 19.332 6.916 -16.512 1.00 88.81 117 PRO A CA 1
ATOM 960 C C . PRO A 1 117 ? 18.084 7.728 -16.127 1.00 88.81 117 PRO A C 1
ATOM 962 O O . PRO A 1 117 ? 17.722 7.783 -14.952 1.00 88.81 117 PRO A O 1
ATOM 965 N N . VAL A 1 118 ? 17.396 8.314 -17.118 1.00 92.12 118 VAL A N 1
ATOM 966 C CA . VAL A 1 118 ? 16.141 9.060 -16.929 1.00 92.12 118 VAL A CA 1
ATOM 967 C C . VAL A 1 118 ? 15.034 8.143 -16.410 1.00 92.12 118 VAL A C 1
ATOM 969 O O . VAL A 1 118 ? 14.377 8.485 -15.428 1.00 92.12 118 VAL A O 1
ATOM 972 N N . MET A 1 119 ? 14.872 6.956 -17.003 1.00 91.88 119 MET A N 1
ATOM 973 C CA . MET A 1 119 ? 13.882 5.970 -16.554 1.00 91.88 119 MET A CA 1
ATOM 974 C C . MET A 1 119 ? 14.131 5.557 -15.100 1.00 91.88 119 MET A C 1
ATOM 976 O O . MET A 1 119 ? 13.196 5.507 -14.300 1.00 91.88 119 MET A O 1
ATOM 980 N N . GLY A 1 120 ? 15.397 5.324 -14.738 1.00 91.62 120 GLY A N 1
ATOM 981 C CA . GLY A 1 120 ? 15.779 5.003 -13.363 1.00 91.62 120 GLY A CA 1
ATOM 982 C C . GLY A 1 120 ? 15.402 6.111 -12.373 1.00 91.62 120 GLY A C 1
ATOM 983 O O . GLY A 1 120 ? 14.830 5.836 -11.317 1.00 91.62 120 GLY A O 1
ATOM 984 N N . GLY A 1 121 ? 15.670 7.372 -12.729 1.00 92.69 121 GLY A N 1
ATOM 985 C CA . GLY A 1 121 ? 15.290 8.536 -11.923 1.00 92.69 121 GLY A CA 1
ATOM 986 C C . GLY A 1 121 ? 13.777 8.664 -11.722 1.00 92.69 121 GLY A C 1
ATOM 987 O O . GLY A 1 121 ? 13.327 8.850 -10.590 1.00 92.69 121 GLY A O 1
ATOM 988 N N . LEU A 1 122 ? 12.994 8.494 -12.791 1.00 94.38 122 LEU A N 1
ATOM 989 C CA . LEU A 1 122 ? 11.530 8.552 -12.727 1.00 94.38 122 LEU A CA 1
ATOM 990 C C . LEU A 1 122 ? 10.946 7.414 -11.889 1.00 94.38 122 LEU A C 1
ATOM 992 O O . LEU A 1 122 ? 10.129 7.665 -11.006 1.00 94.38 122 LEU A O 1
ATOM 996 N N . CYS A 1 123 ? 11.411 6.175 -12.081 1.00 96.12 123 CYS A N 1
ATOM 997 C CA . CYS A 1 123 ? 10.941 5.036 -11.287 1.00 96.12 123 CYS A CA 1
ATOM 998 C C . CYS A 1 123 ? 11.256 5.227 -9.798 1.00 96.12 123 CYS A C 1
ATOM 1000 O O . CYS A 1 123 ? 10.421 4.924 -8.947 1.00 96.12 123 CYS A O 1
ATOM 1002 N N . LYS A 1 124 ? 12.420 5.802 -9.466 1.00 95.06 124 LYS A N 1
ATOM 1003 C CA . LYS A 1 124 ? 12.749 6.180 -8.086 1.00 95.06 124 LYS A CA 1
ATOM 1004 C C . LYS A 1 124 ? 11.748 7.195 -7.528 1.00 95.06 124 LYS A C 1
ATOM 1006 O O . LYS A 1 124 ? 11.266 7.006 -6.414 1.00 95.06 124 LYS A O 1
ATOM 1011 N N . GLN A 1 125 ? 11.429 8.251 -8.276 1.00 96.56 125 GLN A N 1
ATOM 1012 C CA . GLN A 1 125 ? 10.453 9.257 -7.846 1.00 96.56 125 GLN A CA 1
ATOM 1013 C C . GLN A 1 125 ? 9.055 8.651 -7.662 1.00 96.56 125 GLN A C 1
ATOM 1015 O O . GLN A 1 125 ? 8.439 8.862 -6.616 1.00 96.56 125 GLN A O 1
ATOM 1020 N N . MET A 1 126 ? 8.597 7.836 -8.615 1.00 96.81 126 MET A N 1
ATOM 1021 C CA . MET A 1 126 ? 7.316 7.134 -8.521 1.00 96.81 126 MET A CA 1
ATOM 1022 C C . MET A 1 126 ? 7.236 6.230 -7.297 1.00 96.81 126 MET A C 1
ATOM 1024 O O . MET A 1 126 ? 6.203 6.193 -6.640 1.00 96.81 126 MET A O 1
ATOM 1028 N N . ARG A 1 127 ? 8.318 5.538 -6.918 1.00 96.06 127 ARG A N 1
ATOM 1029 C CA . ARG A 1 127 ? 8.320 4.731 -5.684 1.00 96.06 127 ARG A CA 1
ATOM 1030 C C . ARG A 1 127 ? 7.995 5.566 -4.454 1.00 96.06 127 ARG A C 1
ATOM 1032 O O . ARG A 1 127 ? 7.195 5.133 -3.631 1.00 96.06 127 ARG A O 1
ATOM 1039 N N . TYR A 1 128 ? 8.581 6.758 -4.338 1.00 93.94 128 TYR A N 1
ATOM 1040 C CA . TYR A 1 128 ? 8.256 7.669 -3.241 1.00 93.94 128 TYR A CA 1
ATOM 1041 C C . TYR A 1 128 ? 6.800 8.130 -3.292 1.00 93.94 128 TYR A C 1
ATOM 1043 O O . TYR A 1 128 ? 6.140 8.117 -2.256 1.00 93.94 128 TYR A O 1
ATOM 1051 N N . GLN A 1 129 ? 6.276 8.450 -4.478 1.00 96.62 129 GLN A N 1
ATOM 1052 C CA . GLN A 1 129 ? 4.857 8.789 -4.646 1.00 96.62 129 GLN A CA 1
ATOM 1053 C C . GLN A 1 129 ? 3.946 7.641 -4.194 1.00 96.62 129 GLN A C 1
ATOM 1055 O O . GLN A 1 129 ? 2.987 7.871 -3.464 1.00 96.62 129 GLN A O 1
ATOM 1060 N N . VAL A 1 130 ? 4.283 6.396 -4.542 1.00 96.00 130 VAL A N 1
ATOM 1061 C CA . VAL A 1 130 ? 3.529 5.205 -4.130 1.00 96.00 130 VAL A CA 1
ATOM 1062 C C . VAL A 1 130 ? 3.581 4.996 -2.612 1.00 96.00 130 VAL A C 1
ATOM 1064 O O . VAL A 1 130 ? 2.550 4.673 -2.028 1.00 96.00 130 VAL A O 1
ATOM 1067 N N . TYR A 1 131 ? 4.723 5.226 -1.951 1.00 90.50 131 TYR A N 1
ATOM 1068 C CA . TYR A 1 131 ? 4.802 5.172 -0.481 1.00 90.50 131 TYR A CA 1
ATOM 1069 C C . TYR A 1 131 ? 3.901 6.223 0.182 1.00 90.50 131 TYR A C 1
ATOM 1071 O O . TYR A 1 131 ? 3.193 5.929 1.150 1.00 90.50 131 TYR A O 1
ATOM 1079 N N . THR A 1 132 ? 3.912 7.450 -0.341 1.00 92.94 132 THR A N 1
ATOM 1080 C CA . THR A 1 132 ? 3.059 8.534 0.158 1.00 92.94 132 THR A CA 1
ATOM 1081 C C . THR A 1 132 ? 1.582 8.212 -0.049 1.00 92.94 132 THR A C 1
ATOM 1083 O O . THR A 1 132 ? 0.799 8.325 0.893 1.00 92.94 132 THR A O 1
ATOM 1086 N N . LEU A 1 133 ? 1.209 7.741 -1.239 1.00 93.56 133 LEU A N 1
ATOM 1087 C CA . LEU A 1 133 ? -0.157 7.339 -1.560 1.00 93.56 133 LEU A CA 1
ATOM 1088 C C . LEU A 1 133 ? -0.654 6.213 -0.639 1.00 93.56 133 LEU A C 1
ATOM 1090 O O . LEU A 1 133 ? -1.756 6.309 -0.099 1.00 93.56 133 LEU A O 1
ATOM 1094 N N . GLU A 1 134 ? 0.163 5.180 -0.411 1.00 93.00 134 GLU A N 1
ATOM 1095 C CA . GLU A 1 134 ? -0.149 4.088 0.522 1.00 93.00 134 GLU A CA 1
ATOM 1096 C C . GLU A 1 134 ? -0.427 4.631 1.932 1.00 93.00 134 GLU A C 1
ATOM 1098 O O . GLU A 1 134 ? -1.465 4.342 2.534 1.00 93.00 134 GLU A O 1
ATOM 1103 N N . SER A 1 135 ? 0.466 5.489 2.429 1.00 87.50 135 SER A N 1
ATOM 1104 C CA . SER A 1 135 ? 0.372 6.084 3.768 1.00 87.50 135 SER A CA 1
ATOM 1105 C C . SER A 1 135 ? -0.887 6.947 3.918 1.00 87.50 135 SER A C 1
ATOM 1107 O O . SER A 1 135 ? -1.603 6.862 4.922 1.00 87.50 135 SER A O 1
ATOM 1109 N N . ASN A 1 136 ? -1.203 7.740 2.894 1.00 87.69 136 ASN A N 1
ATOM 1110 C CA . ASN A 1 136 ? -2.366 8.623 2.870 1.00 87.69 136 ASN A CA 1
ATOM 1111 C C . ASN A 1 136 ? -3.686 7.846 2.805 1.00 87.69 136 ASN A C 1
ATOM 1113 O O . ASN A 1 136 ? -4.640 8.195 3.507 1.00 87.69 136 ASN A O 1
ATOM 1117 N N . LEU A 1 137 ? -3.751 6.771 2.016 1.00 84.00 137 LEU A N 1
ATOM 1118 C CA . LEU A 1 137 ? -4.941 5.923 1.919 1.00 84.00 137 LEU A CA 1
ATOM 1119 C C . LEU A 1 137 ? -5.245 5.212 3.239 1.00 84.00 137 LEU A C 1
ATOM 1121 O O . LEU A 1 137 ? -6.397 5.190 3.684 1.00 84.00 137 LEU A O 1
ATOM 1125 N N . LEU A 1 138 ? -4.216 4.687 3.904 1.00 73.94 138 LEU A N 1
ATOM 1126 C CA . LEU A 1 138 ? -4.367 4.032 5.204 1.00 73.94 138 LEU A CA 1
ATOM 1127 C C . LEU A 1 138 ? -4.774 5.024 6.301 1.00 73.94 138 LEU A C 1
ATOM 1129 O O . LEU A 1 138 ? -5.658 4.730 7.111 1.00 73.94 138 LEU A O 1
ATOM 1133 N N . THR A 1 139 ? -4.183 6.220 6.299 1.00 72.75 139 THR A N 1
ATOM 1134 C CA . THR A 1 139 ? -4.533 7.292 7.245 1.00 72.75 139 THR A CA 1
ATOM 1135 C C . THR A 1 139 ? -5.973 7.755 7.047 1.00 72.75 139 THR A C 1
ATOM 1137 O O . THR A 1 139 ? -6.727 7.870 8.016 1.00 72.75 139 THR A O 1
ATOM 1140 N N . SER A 1 140 ? -6.392 7.936 5.792 1.00 70.25 140 SER A N 1
ATOM 1141 C CA . SER A 1 140 ? -7.766 8.316 5.446 1.00 70.25 140 SER A CA 1
ATOM 1142 C C . SER A 1 140 ? -8.781 7.298 5.965 1.00 70.25 140 SER A C 1
ATOM 1144 O O . SER A 1 140 ? -9.814 7.681 6.511 1.00 70.25 140 SER A O 1
ATOM 1146 N N . HIS A 1 141 ? -8.473 6.000 5.876 1.00 70.56 141 HIS A N 1
ATOM 1147 C CA . HIS A 1 141 ? -9.349 4.954 6.401 1.00 70.56 141 HIS A CA 1
ATOM 1148 C C . HIS A 1 141 ? -9.512 5.039 7.926 1.00 70.56 141 HIS A C 1
ATOM 1150 O O . HIS A 1 141 ? -10.633 4.989 8.436 1.00 70.56 141 HIS A O 1
ATOM 1156 N N . ARG A 1 142 ? -8.412 5.245 8.665 1.00 71.12 142 ARG A N 1
ATOM 1157 C CA . ARG A 1 142 ? -8.467 5.446 10.124 1.00 71.12 142 ARG A CA 1
ATOM 1158 C C . ARG A 1 142 ? -9.276 6.687 10.486 1.00 71.12 142 ARG A C 1
ATOM 1160 O O . ARG A 1 142 ? -10.091 6.627 11.400 1.00 71.12 142 ARG A O 1
ATOM 1167 N N . TYR A 1 143 ? -9.089 7.785 9.758 1.00 70.94 143 TYR A N 1
ATOM 1168 C CA . TYR A 1 143 ? -9.845 9.016 9.977 1.00 70.94 143 TYR A CA 1
ATOM 1169 C C . TYR A 1 143 ? -11.348 8.831 9.719 1.00 70.94 143 TYR A C 1
ATOM 1171 O O . TYR A 1 143 ? -12.168 9.281 10.513 1.00 70.94 143 TYR A O 1
ATOM 1179 N N . GLN A 1 144 ? -11.726 8.099 8.669 1.00 70.12 144 GLN A N 1
ATOM 1180 C CA . GLN A 1 144 ? -13.127 7.752 8.412 1.00 70.12 144 GLN A CA 1
ATOM 1181 C C . GLN A 1 144 ? -13.722 6.877 9.521 1.00 70.12 144 GLN A C 1
ATOM 1183 O O . GLN A 1 144 ? -14.853 7.115 9.941 1.00 70.12 144 GLN A O 1
ATOM 1188 N N . LEU A 1 145 ? -12.974 5.885 10.018 1.00 72.62 145 LEU A N 1
ATOM 1189 C CA . LEU A 1 145 ? -13.400 5.077 11.164 1.00 72.62 145 LEU A CA 1
ATOM 1190 C C . LEU A 1 145 ? -13.574 5.940 12.418 1.00 72.62 145 LEU A C 1
ATOM 1192 O O . LEU A 1 145 ? -14.577 5.795 13.113 1.00 72.62 145 LEU A O 1
ATOM 1196 N N . LEU A 1 146 ? -12.659 6.880 12.673 1.00 80.81 146 LEU A N 1
ATOM 1197 C CA . LEU A 1 146 ? -12.774 7.840 13.774 1.00 80.81 146 LEU A CA 1
ATOM 1198 C C . LEU A 1 146 ? -14.030 8.708 13.640 1.00 80.81 146 LEU A C 1
ATOM 1200 O O . LEU A 1 146 ? -14.800 8.797 14.587 1.00 80.81 146 LEU A O 1
ATOM 1204 N N . GLN A 1 147 ? -14.280 9.295 12.465 1.00 76.19 147 GLN A N 1
ATOM 1205 C CA . GLN A 1 147 ? -15.470 10.123 12.231 1.00 76.19 147 GLN A CA 1
ATOM 1206 C C . GLN A 1 147 ? -16.786 9.343 12.353 1.00 76.19 147 GLN A C 1
ATOM 1208 O O . GLN A 1 147 ? -17.798 9.907 12.761 1.00 76.19 147 GLN A O 1
ATOM 1213 N N . ARG A 1 148 ? -16.791 8.056 11.986 1.00 77.38 148 ARG A N 1
ATOM 1214 C CA . ARG A 1 148 ? -17.974 7.183 12.091 1.00 77.38 148 ARG A CA 1
ATOM 1215 C C . ARG A 1 148 ? -18.181 6.613 13.492 1.00 77.38 148 ARG A C 1
ATOM 1217 O O . ARG A 1 148 ? -19.284 6.163 13.795 1.00 77.38 148 ARG A O 1
ATOM 1224 N N . SER A 1 149 ? -17.146 6.610 14.328 1.00 82.69 149 SER A N 1
ATOM 1225 C CA . SER A 1 149 ? -17.217 6.063 15.681 1.00 82.69 149 SER A CA 1
ATOM 1226 C C . SER A 1 149 ? -18.034 6.991 16.573 1.00 82.69 149 SER A C 1
ATOM 1228 O O . SER A 1 149 ? -17.534 7.991 17.076 1.00 82.69 149 SER A O 1
ATOM 1230 N N . GLN A 1 150 ? -19.307 6.651 16.775 1.00 83.56 150 GLN A N 1
ATOM 1231 C CA . GLN A 1 150 ? -20.196 7.404 17.670 1.00 83.56 150 GLN A CA 1
ATOM 1232 C C . GLN A 1 150 ? -19.949 7.084 19.146 1.00 83.56 150 GLN A C 1
ATOM 1234 O O . GLN A 1 150 ? -20.228 7.902 20.020 1.00 83.56 150 GLN A O 1
ATOM 1239 N N . LEU A 1 151 ? -19.433 5.886 19.422 1.00 86.50 151 LEU A N 1
ATOM 1240 C CA . LEU A 1 151 ? -19.178 5.389 20.765 1.00 86.50 151 LEU A CA 1
ATOM 1241 C C . LEU A 1 151 ? -17.719 4.974 20.895 1.00 86.50 151 LEU A C 1
ATOM 1243 O O . LEU A 1 151 ? -17.171 4.276 20.041 1.00 86.50 151 LEU A O 1
ATOM 1247 N N . TYR A 1 152 ? -17.113 5.412 21.994 1.00 89.38 152 TYR A N 1
ATOM 1248 C CA . TYR A 1 152 ? -15.736 5.122 22.352 1.00 89.38 152 TYR A CA 1
ATOM 1249 C C . TYR A 1 152 ? -15.697 4.352 23.664 1.00 89.38 152 TYR A C 1
ATOM 1251 O O . TYR A 1 152 ? -16.025 4.898 24.719 1.00 89.38 152 TYR A O 1
ATOM 1259 N N . LEU A 1 153 ? -15.298 3.083 23.604 1.00 91.25 153 LEU A N 1
ATOM 1260 C CA . LEU A 1 153 ? -15.167 2.260 24.797 1.00 91.25 153 LEU A CA 1
ATOM 1261 C C . LEU A 1 153 ? -13.777 2.436 25.403 1.00 91.25 153 LEU A C 1
ATOM 1263 O O . LEU A 1 153 ? -12.785 2.061 24.788 1.00 91.25 153 LEU A O 1
ATOM 1267 N N . VAL A 1 154 ? -13.703 2.927 26.636 1.00 92.31 154 VAL A N 1
ATOM 1268 C CA . VAL A 1 154 ? -12.468 2.909 27.431 1.00 92.31 154 VAL A CA 1
ATOM 1269 C C . VAL A 1 154 ? -12.560 1.760 28.423 1.00 92.31 154 VAL A C 1
ATOM 1271 O O . VAL A 1 154 ? -13.479 1.724 29.242 1.00 92.31 154 VAL A O 1
ATOM 1274 N N . THR A 1 155 ? -11.627 0.812 28.355 1.00 90.81 155 THR A N 1
ATOM 1275 C CA . THR A 1 155 ? -11.638 -0.338 29.262 1.00 90.81 155 THR A CA 1
ATOM 1276 C C . THR A 1 155 ? -11.303 0.087 30.688 1.00 90.81 155 THR A C 1
ATOM 1278 O O . THR A 1 155 ? -10.511 1.003 30.921 1.00 90.81 155 THR A O 1
ATOM 1281 N N . ALA A 1 156 ? -11.860 -0.641 31.648 1.00 84.19 156 ALA A N 1
ATOM 1282 C CA . ALA A 1 156 ? -11.426 -0.626 33.035 1.00 84.19 156 ALA A CA 1
ATOM 1283 C C . ALA A 1 156 ? -10.935 -2.026 33.413 1.00 84.19 156 ALA A C 1
ATOM 1285 O O . ALA A 1 156 ? -11.394 -3.018 32.844 1.00 84.19 156 ALA A O 1
ATOM 1286 N N . THR A 1 157 ? -10.014 -2.098 34.370 1.00 78.06 157 THR A N 1
ATOM 1287 C CA . THR A 1 157 ? -9.517 -3.360 34.917 1.00 78.06 157 THR A CA 1
ATOM 1288 C C . THR A 1 157 ? -10.681 -4.160 35.498 1.00 78.06 157 THR A C 1
ATOM 1290 O O . THR A 1 157 ? -11.311 -3.733 36.465 1.00 78.06 157 THR A O 1
ATOM 1293 N N . ASN A 1 158 ? -10.991 -5.305 34.892 1.00 79.25 158 ASN A N 1
ATOM 1294 C CA . ASN A 1 158 ? -11.987 -6.250 35.385 1.00 79.25 158 ASN A CA 1
ATOM 1295 C C . ASN A 1 158 ? -11.596 -7.688 34.979 1.00 79.25 158 ASN A C 1
ATOM 1297 O O . ASN A 1 158 ? -10.780 -7.892 34.080 1.00 79.25 158 ASN A O 1
ATOM 1301 N N . GLU A 1 159 ? -12.182 -8.693 35.633 1.00 80.69 159 GLU A N 1
ATOM 1302 C CA . GLU A 1 159 ? -11.920 -10.112 35.324 1.00 80.69 159 GLU A CA 1
ATOM 1303 C C . GLU A 1 159 ? -12.527 -10.561 33.981 1.00 80.69 159 GLU A C 1
ATOM 1305 O O . GLU A 1 159 ? -12.126 -11.573 33.413 1.00 80.69 159 GLU A O 1
ATOM 1310 N N . GLN A 1 160 ? -13.479 -9.794 33.444 1.00 87.69 160 GLN A N 1
ATOM 1311 C CA . GLN A 1 160 ? -14.258 -10.105 32.241 1.00 87.69 160 GLN A CA 1
ATOM 1312 C C . GLN A 1 160 ? -13.879 -9.207 31.052 1.00 87.69 160 GLN A C 1
ATOM 1314 O O . GLN A 1 160 ? -14.722 -8.856 30.224 1.00 87.69 160 GLN A O 1
ATOM 1319 N N . LEU A 1 161 ? -12.611 -8.795 30.970 1.00 90.31 161 LEU A N 1
ATOM 1320 C CA . LEU A 1 161 ? -12.178 -7.719 30.074 1.00 90.31 161 LEU A CA 1
ATOM 1321 C C . LEU A 1 161 ? -12.450 -8.078 28.616 1.00 90.31 161 LEU A C 1
ATOM 1323 O O . LEU A 1 161 ? -13.064 -7.310 27.879 1.00 90.31 161 LEU A O 1
ATOM 1327 N N . PHE A 1 162 ? -12.022 -9.274 28.220 1.00 93.00 162 PHE A N 1
ATOM 1328 C CA . PHE A 1 162 ? -12.149 -9.751 26.849 1.00 93.00 162 PHE A CA 1
ATOM 1329 C C . PHE A 1 162 ? -13.607 -9.973 26.449 1.00 93.00 162 PHE A C 1
ATOM 1331 O O . PHE A 1 162 ? -14.004 -9.520 25.382 1.00 93.00 162 PHE A O 1
ATOM 1338 N N . SER A 1 163 ? -14.418 -10.592 27.313 1.00 92.88 163 SER A N 1
ATOM 1339 C CA . SER A 1 163 ? -15.836 -10.841 27.024 1.00 92.88 163 SER A CA 1
ATOM 1340 C C . SER A 1 163 ? -16.650 -9.549 26.967 1.00 92.88 163 SER A C 1
ATOM 1342 O O . SER A 1 163 ? -17.517 -9.410 26.109 1.00 92.88 163 SER A O 1
ATOM 1344 N N . THR A 1 164 ? -16.344 -8.575 27.829 1.00 93.31 164 THR A N 1
ATOM 1345 C CA . THR A 1 164 ? -16.989 -7.252 27.804 1.00 93.31 164 THR A CA 1
ATOM 1346 C C . THR A 1 164 ? -16.674 -6.519 26.503 1.00 93.31 164 THR A C 1
ATOM 1348 O O . THR A 1 164 ? -17.573 -5.971 25.867 1.00 93.31 164 THR A O 1
ATOM 1351 N N . VAL A 1 165 ? -15.401 -6.515 26.093 1.00 94.19 165 VAL A N 1
ATOM 1352 C CA . VAL A 1 165 ? -14.982 -5.879 24.838 1.00 94.19 165 VAL A CA 1
ATOM 1353 C C . VAL A 1 165 ? -15.607 -6.592 23.642 1.00 94.19 165 VAL A C 1
ATOM 1355 O O . VAL A 1 165 ? -16.128 -5.923 22.756 1.00 94.19 165 VAL A O 1
ATOM 1358 N N . GLU A 1 166 ? -15.619 -7.924 23.622 1.00 94.94 166 GLU A N 1
ATOM 1359 C CA . GLU A 1 166 ? -16.234 -8.689 22.537 1.00 94.94 166 GLU A CA 1
ATOM 1360 C C . GLU A 1 166 ? -17.734 -8.408 22.404 1.00 94.94 166 GLU A C 1
ATOM 1362 O O . GLU A 1 166 ? -18.199 -8.098 21.309 1.00 94.94 166 GLU A O 1
ATOM 1367 N N . ALA A 1 167 ? -18.482 -8.423 23.511 1.00 93.50 167 ALA A N 1
ATOM 1368 C CA . ALA A 1 167 ? -19.906 -8.091 23.504 1.00 93.50 167 ALA A CA 1
ATOM 1369 C C . ALA A 1 167 ? -20.158 -6.659 23.001 1.00 93.50 167 ALA A C 1
ATOM 1371 O O . ALA A 1 167 ? -21.109 -6.405 22.263 1.00 93.50 167 ALA A O 1
ATOM 1372 N N . ALA A 1 168 ? -19.284 -5.717 23.358 1.00 93.19 168 ALA A N 1
ATOM 1373 C CA . ALA A 1 168 ? -19.381 -4.340 22.896 1.00 93.19 168 ALA A CA 1
ATOM 1374 C C . ALA A 1 168 ? -19.094 -4.199 21.388 1.00 93.19 168 ALA A C 1
ATOM 1376 O O . ALA A 1 168 ? -19.795 -3.462 20.694 1.00 93.19 168 ALA A O 1
ATOM 1377 N N . LEU A 1 169 ? -18.104 -4.930 20.869 1.00 92.94 169 LEU A N 1
ATOM 1378 C CA . LEU A 1 169 ? -17.803 -4.998 19.435 1.00 92.94 169 LEU A CA 1
ATOM 1379 C C . LEU A 1 169 ? -18.965 -5.630 18.652 1.00 92.94 169 LEU A C 1
ATOM 1381 O O . LEU A 1 169 ? -19.373 -5.088 17.626 1.00 92.94 169 LEU A O 1
ATOM 1385 N N . GLN A 1 170 ? -19.562 -6.711 19.169 1.00 92.88 170 GLN A N 1
ATOM 1386 C CA . GLN A 1 170 ? -20.783 -7.312 18.610 1.00 92.88 170 GLN A CA 1
ATOM 1387 C C . GLN A 1 170 ? -21.965 -6.333 18.622 1.00 92.88 170 GLN A C 1
ATOM 1389 O O . GLN A 1 170 ? -22.763 -6.313 17.688 1.00 92.88 170 GLN A O 1
ATOM 1394 N N . GLY A 1 171 ? -22.044 -5.480 19.647 1.00 91.31 171 GLY A N 1
ATOM 1395 C CA . GLY A 1 171 ? -22.995 -4.372 19.739 1.00 91.31 171 GLY A CA 1
ATOM 1396 C C . GLY A 1 171 ? -22.716 -3.201 18.785 1.00 91.31 171 GLY A C 1
ATOM 1397 O O . GLY A 1 171 ? -23.480 -2.238 18.778 1.00 91.31 171 GLY A O 1
ATOM 1398 N N . GLY A 1 172 ? -21.648 -3.264 17.982 1.00 89.00 172 GLY A N 1
ATOM 1399 C CA . GLY A 1 172 ? -21.318 -2.267 16.965 1.00 89.00 172 GLY A CA 1
ATOM 1400 C C . GLY A 1 172 ? -20.366 -1.163 17.425 1.00 89.00 172 GLY A C 1
ATOM 1401 O O . GLY A 1 172 ? -20.234 -0.157 16.725 1.00 89.00 172 GLY A O 1
ATOM 1402 N N . ILE A 1 173 ? -19.687 -1.307 18.571 1.00 91.25 173 ILE A N 1
ATOM 1403 C CA . ILE A 1 173 ? -18.613 -0.373 18.934 1.00 91.25 173 ILE A CA 1
ATOM 1404 C C . ILE A 1 173 ? -17.457 -0.521 17.942 1.00 91.25 173 ILE A C 1
ATOM 1406 O O . ILE A 1 173 ? -16.910 -1.602 17.753 1.00 91.25 173 ILE A O 1
ATOM 1410 N N . THR A 1 174 ? -17.044 0.592 17.341 1.00 88.31 174 THR A N 1
ATOM 1411 C CA . THR A 1 174 ? -15.967 0.636 16.340 1.00 88.31 174 THR A CA 1
ATOM 1412 C C . THR A 1 174 ? -14.663 1.215 16.882 1.00 88.31 174 THR A C 1
ATOM 1414 O O . THR A 1 174 ? -13.709 1.373 16.122 1.00 88.31 174 THR A O 1
ATOM 1417 N N . MET A 1 175 ? -14.592 1.537 18.179 1.00 90.75 175 MET A N 1
ATOM 1418 C CA . MET A 1 175 ? -13.388 2.080 18.806 1.00 90.75 175 MET A CA 1
ATOM 1419 C C . MET A 1 175 ? -13.256 1.667 20.275 1.00 90.75 175 MET A C 1
ATOM 1421 O O . MET A 1 175 ? -14.141 1.932 21.093 1.00 90.75 175 MET A O 1
ATOM 1425 N N . VAL A 1 176 ? -12.115 1.064 20.611 1.00 91.50 176 VAL A N 1
ATOM 1426 C CA . VAL A 1 176 ? -11.792 0.558 21.949 1.00 91.50 176 VAL A CA 1
ATOM 1427 C C . VAL A 1 176 ? -10.419 1.064 22.381 1.00 91.50 176 VAL A C 1
ATOM 1429 O O . VAL A 1 176 ? -9.432 0.917 21.659 1.00 91.50 176 VAL A O 1
ATOM 1432 N N . GLN A 1 177 ? -10.339 1.619 23.586 1.00 92.00 177 GLN A N 1
ATOM 1433 C CA . GLN A 1 177 ? -9.096 1.982 24.246 1.00 92.00 177 GLN A CA 1
ATOM 1434 C C . GLN A 1 177 ? -8.810 1.052 25.409 1.00 92.00 177 GLN A C 1
ATOM 1436 O O . GLN A 1 177 ? -9.550 1.039 26.393 1.00 92.00 177 GLN A O 1
ATOM 1441 N N . TYR A 1 178 ? -7.689 0.341 25.327 1.00 91.38 178 TYR A N 1
ATOM 1442 C CA . TYR A 1 178 ? -7.156 -0.391 26.460 1.00 91.38 178 TYR A CA 1
ATOM 1443 C C . TYR A 1 178 ? -6.462 0.566 27.424 1.00 91.38 178 TYR A C 1
ATOM 1445 O O . TYR A 1 178 ? -5.486 1.228 27.068 1.00 91.38 178 TYR A O 1
ATOM 1453 N N . ARG A 1 179 ? -6.975 0.635 28.649 1.00 88.94 179 ARG A N 1
ATOM 1454 C CA . ARG A 1 179 ? -6.421 1.428 29.745 1.00 88.94 179 ARG A CA 1
ATOM 1455 C C . ARG A 1 179 ? -6.218 0.539 30.962 1.00 88.94 179 ARG A C 1
ATOM 1457 O O . ARG A 1 179 ? -7.185 0.052 31.535 1.00 88.94 179 ARG A O 1
ATOM 1464 N N . GLU A 1 180 ? -4.963 0.398 31.373 1.00 86.56 180 GLU A N 1
ATOM 1465 C CA . GLU A 1 180 ? -4.563 -0.386 32.538 1.00 86.56 180 GLU A CA 1
ATOM 1466 C C . GLU A 1 180 ? -3.476 0.365 33.313 1.00 86.56 180 GLU A C 1
ATOM 1468 O O . GLU A 1 180 ? -2.469 0.770 32.740 1.00 86.56 180 GLU A O 1
ATOM 1473 N N . LYS A 1 181 ? -3.681 0.584 34.613 1.00 82.56 181 LYS A N 1
ATOM 1474 C CA . LYS A 1 181 ? -2.782 1.398 35.446 1.00 82.56 181 LYS A CA 1
ATOM 1475 C C . LYS A 1 181 ? -1.888 0.568 36.355 1.00 82.56 181 LYS A C 1
ATOM 1477 O O . LYS A 1 181 ? -0.818 1.052 36.707 1.00 82.56 181 LYS A O 1
ATOM 1482 N N . THR A 1 182 ? -2.331 -0.617 36.767 1.00 84.19 182 THR A N 1
ATOM 1483 C CA . THR A 1 182 ? -1.713 -1.351 37.882 1.00 84.19 182 THR A CA 1
ATOM 1484 C C . THR A 1 182 ? -0.989 -2.618 37.452 1.00 84.19 182 THR A C 1
ATOM 1486 O O . THR A 1 182 ? -0.146 -3.095 38.202 1.00 84.19 182 THR A O 1
ATOM 1489 N N . ALA A 1 183 ? -1.294 -3.162 36.272 1.00 83.94 183 ALA A N 1
ATOM 1490 C CA . ALA A 1 183 ? -0.635 -4.368 35.777 1.00 83.94 183 ALA A CA 1
ATOM 1491 C C . ALA A 1 183 ? 0.806 -4.108 35.304 1.00 83.94 183 ALA A C 1
ATOM 1493 O O . ALA A 1 183 ? 1.132 -3.012 34.845 1.00 83.94 183 ALA A O 1
ATOM 1494 N N . ASP A 1 184 ? 1.633 -5.151 35.330 1.00 89.00 184 ASP A N 1
ATOM 1495 C CA . ASP A 1 184 ? 2.981 -5.119 34.765 1.00 89.00 184 ASP A CA 1
ATOM 1496 C C . ASP A 1 184 ? 2.964 -4.998 33.236 1.00 89.00 184 ASP A C 1
ATOM 1498 O O . ASP A 1 184 ? 2.048 -5.471 32.553 1.00 89.00 184 ASP A O 1
ATOM 1502 N N . ASP A 1 185 ? 4.034 -4.432 32.677 1.00 88.25 185 ASP A N 1
ATOM 1503 C CA . ASP A 1 185 ? 4.178 -4.187 31.239 1.00 88.25 185 ASP A CA 1
ATOM 1504 C C . ASP A 1 185 ? 4.000 -5.461 30.397 1.00 88.25 185 ASP A C 1
ATOM 1506 O O . ASP A 1 185 ? 3.352 -5.432 29.351 1.00 88.25 185 ASP A O 1
ATOM 1510 N N . THR A 1 186 ? 4.491 -6.614 30.865 1.00 88.00 186 THR A N 1
ATOM 1511 C CA . THR A 1 186 ? 4.331 -7.899 30.160 1.00 88.00 186 THR A CA 1
ATOM 1512 C C . THR A 1 186 ? 2.862 -8.316 30.054 1.00 88.00 186 THR A C 1
ATOM 1514 O O . THR A 1 186 ? 2.422 -8.806 29.010 1.00 88.00 186 THR A O 1
ATOM 1517 N N . VAL A 1 187 ? 2.081 -8.079 31.111 1.00 88.56 187 VAL A N 1
ATOM 1518 C CA . VAL A 1 187 ? 0.638 -8.358 31.132 1.00 88.56 187 VAL A CA 1
ATOM 1519 C C . VAL A 1 187 ? -0.094 -7.365 30.236 1.00 88.56 187 VAL A C 1
ATOM 1521 O O . VAL A 1 187 ? -0.930 -7.775 29.429 1.00 88.56 187 VAL A O 1
ATOM 1524 N N . LYS A 1 188 ? 0.264 -6.075 30.303 1.00 88.50 188 LYS A N 1
ATOM 1525 C CA . LYS A 1 188 ? -0.298 -5.039 29.426 1.00 88.50 188 LYS A CA 1
ATOM 1526 C C . LYS A 1 188 ? -0.084 -5.355 27.951 1.00 88.50 188 LYS A C 1
ATOM 1528 O O . LYS A 1 188 ? -1.028 -5.229 27.175 1.00 88.50 188 LYS A O 1
ATOM 1533 N N . ILE A 1 189 ? 1.115 -5.797 27.575 1.00 88.75 189 ILE A N 1
ATOM 1534 C CA . ILE A 1 189 ? 1.424 -6.199 26.200 1.00 88.75 189 ILE A CA 1
ATOM 1535 C C . ILE A 1 189 ? 0.582 -7.417 25.810 1.00 88.75 189 ILE A C 1
ATOM 1537 O O . ILE A 1 189 ? -0.105 -7.368 24.796 1.00 88.75 189 ILE A O 1
ATOM 1541 N N . SER A 1 190 ? 0.557 -8.477 26.624 1.00 89.88 190 SER A N 1
ATOM 1542 C CA . SER A 1 190 ? -0.226 -9.692 26.338 1.00 89.88 190 SER A CA 1
ATOM 1543 C C . SER A 1 190 ? -1.724 -9.405 26.152 1.00 89.88 190 SER A C 1
ATOM 1545 O O . SER A 1 190 ? -2.344 -9.850 25.181 1.00 89.88 190 SER A O 1
ATOM 1547 N N . HIS A 1 191 ? -2.318 -8.607 27.044 1.00 91.12 191 HIS A N 1
ATOM 1548 C CA . HIS A 1 191 ? -3.715 -8.188 26.926 1.00 91.12 191 HIS A CA 1
ATOM 1549 C C . HIS A 1 191 ? -3.940 -7.288 25.713 1.00 91.12 191 HIS A C 1
ATOM 1551 O O . HIS A 1 191 ? -4.883 -7.514 24.954 1.00 91.12 191 HIS A O 1
ATOM 1557 N N . GLY A 1 192 ? -3.055 -6.314 25.494 1.00 90.44 192 GLY A N 1
ATOM 1558 C CA . GLY A 1 192 ? -3.117 -5.413 24.350 1.00 90.44 192 GLY A CA 1
ATOM 1559 C C . GLY A 1 192 ? -3.064 -6.159 23.018 1.00 90.44 192 GLY A C 1
ATOM 1560 O O . GLY A 1 192 ? -3.843 -5.849 22.124 1.00 90.44 192 GLY A O 1
ATOM 1561 N N . GLN A 1 193 ? -2.229 -7.193 22.898 1.00 91.00 193 GLN A N 1
ATOM 1562 C CA . GLN A 1 193 ? -2.147 -8.038 21.701 1.00 91.00 193 GLN A CA 1
ATOM 1563 C C . GLN A 1 193 ? -3.465 -8.768 21.425 1.00 91.00 193 GLN A C 1
ATOM 1565 O O . GLN A 1 193 ? -3.985 -8.699 20.310 1.00 91.00 193 GLN A O 1
ATOM 1570 N N . LYS A 1 194 ? -4.046 -9.408 22.446 1.00 90.69 194 LYS A N 1
ATOM 1571 C CA . LYS A 1 194 ? -5.334 -10.110 22.326 1.00 90.69 194 LYS A CA 1
ATOM 1572 C C . LYS A 1 194 ? -6.478 -9.157 21.971 1.00 90.69 194 LYS A C 1
ATOM 1574 O O . LYS A 1 194 ? -7.253 -9.441 21.062 1.00 90.69 194 LYS A O 1
ATOM 1579 N N . LEU A 1 195 ? -6.565 -8.010 22.646 1.00 91.75 195 LEU A N 1
ATOM 1580 C CA . LEU A 1 195 ? -7.590 -6.999 22.371 1.00 91.75 195 LEU A CA 1
ATOM 1581 C C . LEU A 1 195 ? -7.425 -6.373 20.984 1.00 91.75 195 LEU A C 1
ATOM 1583 O O . LEU A 1 195 ? -8.420 -6.143 20.303 1.00 91.75 195 LEU A O 1
ATOM 1587 N N . CYS A 1 196 ? -6.189 -6.132 20.546 1.00 89.69 196 CYS A N 1
ATOM 1588 C CA . CYS A 1 196 ? -5.896 -5.618 19.211 1.00 89.69 196 CYS A CA 1
ATOM 1589 C C . CYS A 1 196 ? -6.365 -6.596 18.124 1.00 89.69 196 CYS A C 1
ATOM 1591 O O . CYS A 1 196 ? -7.043 -6.187 17.180 1.00 89.69 196 CYS A O 1
ATOM 1593 N N . GLN A 1 197 ? -6.068 -7.892 18.280 1.00 88.50 197 GLN A N 1
ATOM 1594 C CA . GLN A 1 197 ? -6.543 -8.937 17.367 1.00 88.50 197 GLN A CA 1
ATOM 1595 C C . GLN A 1 197 ? -8.072 -9.013 17.335 1.00 88.50 197 GLN A C 1
ATOM 1597 O O . GLN A 1 197 ? -8.660 -9.059 16.254 1.00 88.50 197 GLN A O 1
ATOM 1602 N N . LEU A 1 198 ? -8.711 -8.958 18.505 1.00 90.38 198 LEU A N 1
ATOM 1603 C CA . LEU A 1 198 ? -10.164 -8.961 18.625 1.00 90.38 198 LEU A CA 1
ATOM 1604 C C . LEU A 1 198 ? -10.789 -7.746 17.924 1.00 90.38 198 LEU A C 1
ATOM 1606 O O . LEU A 1 198 ? -11.641 -7.910 17.059 1.00 90.38 198 LEU A O 1
ATOM 1610 N N . CYS A 1 199 ? -10.322 -6.528 18.211 1.00 90.06 199 CYS A N 1
ATOM 1611 C CA . CYS A 1 199 ? -10.818 -5.318 17.548 1.00 90.06 199 CYS A CA 1
ATOM 1612 C C . CYS A 1 199 ? -10.631 -5.396 16.029 1.00 90.06 199 CYS A C 1
ATOM 1614 O O . CYS A 1 199 ? -11.537 -5.041 15.278 1.00 90.06 199 CYS A O 1
ATOM 1616 N N . HIS A 1 200 ? -9.489 -5.917 15.566 1.00 85.44 200 HIS A N 1
ATOM 1617 C CA . HIS A 1 200 ? -9.235 -6.088 14.141 1.00 85.44 200 HIS A CA 1
ATOM 1618 C C . HIS A 1 200 ? -10.232 -7.041 13.474 1.00 85.44 200 HIS A C 1
ATOM 1620 O O . HIS A 1 200 ? -10.689 -6.739 12.372 1.00 85.44 200 HIS A O 1
ATOM 1626 N N . HIS A 1 201 ? -10.597 -8.141 14.141 1.00 84.94 201 HIS A N 1
ATOM 1627 C CA . HIS A 1 201 ? -11.592 -9.093 13.643 1.00 84.94 201 HIS A CA 1
ATOM 1628 C C . HIS A 1 201 ? -12.951 -8.428 13.376 1.00 84.94 201 HIS A C 1
ATOM 1630 O O . HIS A 1 201 ? -13.575 -8.698 12.354 1.00 84.94 201 HIS A O 1
ATOM 1636 N N . TYR A 1 202 ? -13.367 -7.504 14.246 1.00 87.00 202 TYR A N 1
ATOM 1637 C CA . TYR A 1 202 ? -14.625 -6.760 14.114 1.00 87.00 202 TYR A CA 1
ATOM 1638 C C . TYR A 1 202 ? -14.490 -5.440 13.324 1.00 87.00 202 TYR A C 1
ATOM 1640 O O . TYR A 1 202 ? -15.447 -4.675 13.232 1.00 87.00 202 TYR A O 1
ATOM 1648 N N . GLY A 1 203 ? -13.317 -5.135 12.751 1.00 81.31 203 GLY A N 1
ATOM 1649 C CA . GLY A 1 203 ? -13.083 -3.886 12.012 1.00 81.31 203 GLY A CA 1
ATOM 1650 C C . GLY A 1 203 ? -13.058 -2.620 12.884 1.00 81.31 203 GLY A C 1
ATOM 1651 O O . GLY A 1 203 ? -13.237 -1.516 12.370 1.00 81.31 203 GLY A O 1
ATOM 1652 N N . ALA A 1 204 ? -12.835 -2.765 14.191 1.00 86.69 204 ALA A N 1
ATOM 1653 C CA . ALA A 1 204 ? -12.765 -1.671 15.150 1.00 86.69 204 ALA A CA 1
ATOM 1654 C C . ALA A 1 204 ? -11.335 -1.137 15.334 1.00 86.69 204 ALA A C 1
ATOM 1656 O O . ALA A 1 204 ? -10.338 -1.857 15.217 1.00 86.69 204 ALA A O 1
ATOM 1657 N N . LEU A 1 205 ? -11.234 0.145 15.678 1.00 86.38 205 LEU A N 1
ATOM 1658 C CA . LEU A 1 205 ? -9.989 0.796 16.064 1.00 86.38 205 LEU A CA 1
ATOM 1659 C C . LEU A 1 205 ? -9.594 0.397 17.486 1.00 86.38 205 LEU A C 1
ATOM 1661 O O . LEU A 1 205 ? -10.385 0.517 18.418 1.00 86.38 205 LEU A O 1
ATOM 1665 N N . PHE A 1 206 ? -8.338 -0.010 17.649 1.00 89.75 206 PHE A N 1
ATOM 1666 C CA . PHE A 1 206 ? -7.731 -0.266 18.949 1.00 89.75 206 PHE A CA 1
ATOM 1667 C C . PHE A 1 206 ? -6.744 0.847 19.307 1.00 89.75 206 PHE A C 1
ATOM 1669 O O . PHE A 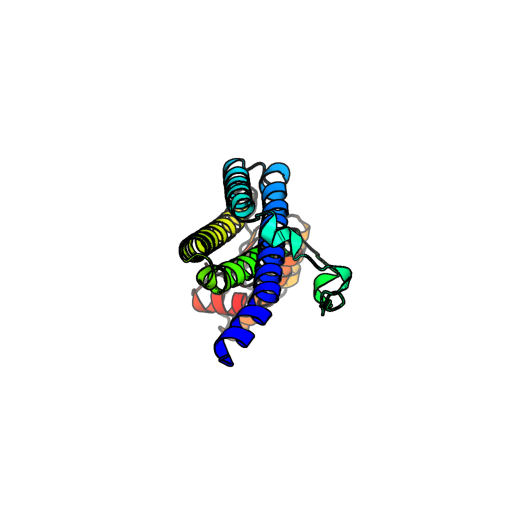1 206 ? -5.899 1.226 18.490 1.00 89.75 206 PHE A O 1
ATOM 1676 N N . ILE A 1 207 ? -6.836 1.349 20.536 1.00 89.06 207 ILE A N 1
ATOM 1677 C CA . ILE A 1 207 ? -5.942 2.365 21.093 1.00 89.06 207 ILE A CA 1
ATOM 1678 C C . ILE A 1 207 ? -5.349 1.815 22.388 1.00 89.06 207 ILE A C 1
ATOM 1680 O O . ILE A 1 207 ? -6.077 1.442 23.304 1.00 89.06 207 ILE A O 1
ATOM 1684 N N . MET A 1 208 ? -4.025 1.786 22.495 1.00 87.00 208 MET A N 1
ATOM 1685 C CA . MET A 1 208 ? -3.360 1.479 23.758 1.00 87.00 208 MET A CA 1
ATOM 1686 C C . MET A 1 208 ? -3.076 2.783 24.498 1.00 87.00 208 MET A C 1
ATOM 1688 O O . MET A 1 208 ? -2.376 3.653 23.982 1.00 87.00 208 MET A O 1
ATOM 1692 N N . ASN A 1 209 ? -3.642 2.930 25.693 1.00 77.69 209 ASN A N 1
ATOM 1693 C CA . ASN A 1 209 ? -3.223 3.973 26.618 1.00 77.69 209 ASN A CA 1
ATOM 1694 C C . ASN A 1 209 ? -1.839 3.632 27.196 1.00 77.69 209 ASN A C 1
ATOM 1696 O O . ASN A 1 209 ? -1.511 2.456 27.306 1.00 77.69 209 ASN A O 1
ATOM 1700 N N . ASP A 1 210 ? -1.104 4.653 27.641 1.00 74.38 210 ASP A N 1
ATOM 1701 C CA . ASP A 1 210 ? 0.244 4.620 28.240 1.00 74.38 210 ASP A CA 1
ATOM 1702 C C . ASP A 1 210 ? 1.358 5.033 27.268 1.00 74.38 210 ASP A C 1
ATOM 1704 O O . ASP A 1 210 ? 1.219 5.998 26.515 1.00 74.38 210 ASP A O 1
ATOM 1708 N N . ARG A 1 211 ? 2.517 4.380 27.380 1.00 77.25 211 ARG A N 1
ATOM 1709 C CA . ARG A 1 211 ? 3.764 4.763 26.737 1.00 77.25 211 ARG A CA 1
ATOM 1710 C C . ARG A 1 211 ? 3.830 4.209 25.313 1.00 77.25 211 ARG A C 1
ATOM 1712 O O . ARG A 1 211 ? 3.364 3.106 25.027 1.00 77.25 211 ARG A O 1
ATOM 1719 N N . VAL A 1 212 ? 4.478 4.969 24.433 1.00 78.50 212 VAL A N 1
ATOM 1720 C CA . VAL A 1 212 ? 4.639 4.637 23.008 1.00 78.50 212 VAL A CA 1
ATOM 1721 C C . VAL A 1 212 ? 5.338 3.287 22.801 1.00 78.50 212 VAL A C 1
ATOM 1723 O O . VAL A 1 212 ? 4.997 2.559 21.875 1.00 78.50 212 VAL A O 1
ATOM 1726 N N . ASP A 1 213 ? 6.273 2.910 23.671 1.00 81.00 213 ASP A N 1
ATOM 1727 C CA . ASP A 1 213 ? 6.994 1.637 23.582 1.00 81.00 213 ASP A CA 1
ATOM 1728 C C . ASP A 1 213 ? 6.093 0.413 23.794 1.00 81.00 213 ASP A C 1
ATOM 1730 O O . ASP A 1 213 ? 6.249 -0.579 23.081 1.00 81.00 213 ASP A O 1
ATOM 1734 N N . LEU A 1 214 ? 5.102 0.488 24.689 1.00 83.88 214 LEU A N 1
ATOM 1735 C CA . LEU A 1 214 ? 4.134 -0.599 24.870 1.00 83.88 214 LEU A CA 1
ATOM 1736 C C . LEU A 1 214 ? 3.212 -0.738 23.654 1.00 83.88 214 LEU A C 1
ATOM 1738 O O . LEU A 1 214 ? 2.963 -1.853 23.192 1.00 83.88 214 LEU A O 1
ATOM 1742 N N . ALA A 1 215 ? 2.760 0.386 23.091 1.00 83.00 215 ALA A N 1
ATOM 1743 C CA . ALA A 1 215 ? 1.949 0.387 21.875 1.00 83.00 215 ALA A CA 1
ATOM 1744 C C . ALA A 1 215 ? 2.710 -0.234 20.690 1.00 83.00 215 ALA A C 1
ATOM 1746 O O . ALA A 1 215 ? 2.162 -1.068 19.967 1.00 83.00 215 ALA A O 1
ATOM 1747 N N . LEU A 1 216 ? 3.994 0.108 20.537 1.00 80.81 216 LEU A N 1
ATOM 1748 C CA . LEU A 1 216 ? 4.871 -0.491 19.529 1.00 80.81 216 LEU A CA 1
ATOM 1749 C C . LEU A 1 216 ? 5.091 -1.990 19.771 1.00 80.81 216 LEU A C 1
ATOM 1751 O O . LEU A 1 216 ? 5.112 -2.754 18.811 1.00 80.81 216 LEU A O 1
ATOM 1755 N N . ALA A 1 217 ? 5.224 -2.436 21.023 1.00 83.62 217 ALA A N 1
ATOM 1756 C CA . ALA A 1 217 ? 5.365 -3.858 21.349 1.00 83.62 217 ALA A CA 1
ATOM 1757 C C . ALA A 1 217 ? 4.092 -4.668 21.037 1.00 83.62 217 ALA A C 1
ATOM 1759 O O . ALA A 1 217 ? 4.174 -5.815 20.586 1.00 83.62 217 ALA A O 1
ATOM 1760 N N . VAL A 1 218 ? 2.912 -4.073 21.231 1.00 83.00 218 VAL A N 1
ATOM 1761 C CA . VAL A 1 218 ? 1.636 -4.678 20.827 1.00 83.00 218 VAL A CA 1
ATOM 1762 C C . VAL A 1 218 ? 1.539 -4.768 19.302 1.00 83.00 218 VAL A C 1
ATOM 1764 O O . VAL A 1 218 ? 1.220 -5.840 18.783 1.00 83.00 218 VAL A O 1
ATOM 1767 N N . ASP A 1 219 ? 1.887 -3.704 18.574 1.00 71.75 219 ASP A N 1
ATOM 1768 C CA . ASP A 1 219 ? 1.831 -3.692 17.105 1.00 71.75 219 ASP A CA 1
ATOM 1769 C C . ASP A 1 219 ? 2.933 -4.547 16.450 1.00 71.75 219 ASP A C 1
ATOM 1771 O O . ASP A 1 219 ? 2.730 -5.159 15.406 1.00 71.75 219 ASP A O 1
ATOM 1775 N N . ALA A 1 220 ? 4.090 -4.715 17.094 1.00 58.00 220 ALA A N 1
ATOM 1776 C CA . ALA A 1 220 ? 5.149 -5.599 16.609 1.00 58.00 220 ALA A CA 1
ATOM 1777 C C . ALA A 1 220 ? 4.723 -7.080 16.559 1.00 58.00 220 ALA A C 1
ATOM 1779 O O . ALA A 1 220 ? 5.299 -7.859 15.800 1.00 58.00 220 ALA A O 1
ATOM 1780 N N . SER A 1 221 ? 3.709 -7.490 17.320 1.00 55.69 221 SER A N 1
ATOM 1781 C CA . SER A 1 221 ? 3.174 -8.861 17.269 1.00 55.69 221 SER A CA 1
ATOM 1782 C C . SER A 1 221 ? 2.258 -9.127 16.073 1.00 55.69 221 SER A C 1
ATOM 1784 O O . SER A 1 221 ? 1.958 -10.282 15.763 1.00 55.69 221 SER A O 1
ATOM 1786 N N . ARG A 1 222 ? 1.826 -8.073 15.373 1.00 54.19 222 ARG A N 1
ATOM 1787 C CA . ARG A 1 222 ? 1.095 -8.207 14.119 1.00 54.19 222 ARG A CA 1
ATOM 1788 C C . ARG A 1 222 ? 2.017 -8.831 13.072 1.00 54.19 222 ARG A C 1
ATOM 1790 O O . ARG A 1 222 ? 3.215 -8.528 13.027 1.00 54.19 222 ARG A O 1
ATOM 1797 N N . SER A 1 223 ? 1.454 -9.693 12.219 1.00 38.81 223 SER A N 1
ATOM 1798 C CA . SER A 1 223 ? 2.157 -10.244 11.053 1.00 38.81 223 SER A CA 1
ATOM 1799 C C . SER A 1 223 ? 2.885 -9.108 10.320 1.00 38.81 223 SER A C 1
ATOM 1801 O O . SER A 1 223 ? 2.307 -8.023 10.213 1.00 38.81 223 SER A O 1
ATOM 1803 N N . PRO A 1 224 ? 4.118 -9.292 9.812 1.00 37.53 224 PRO A N 1
ATOM 1804 C CA . PRO A 1 224 ? 4.852 -8.241 9.099 1.00 37.53 224 PRO A CA 1
ATOM 1805 C C . PRO A 1 224 ? 4.048 -7.618 7.945 1.00 37.53 224 PRO A C 1
ATOM 1807 O O . PRO A 1 224 ? 4.216 -6.440 7.657 1.00 37.53 224 PRO A O 1
ATOM 1810 N N . THR A 1 225 ? 3.081 -8.350 7.386 1.00 37.34 225 THR A N 1
ATOM 1811 C CA . THR A 1 225 ? 2.056 -7.849 6.456 1.00 37.34 225 THR A CA 1
ATOM 1812 C C . THR A 1 225 ? 0.988 -6.956 7.095 1.00 37.34 225 THR A C 1
ATOM 1814 O O . THR A 1 225 ? -0.029 -6.694 6.485 1.00 37.34 225 THR A O 1
ATOM 1817 N N . SER A 1 226 ? 1.140 -6.475 8.321 1.00 37.09 226 SER A N 1
ATOM 1818 C CA . SER A 1 226 ? 0.124 -5.644 8.986 1.00 37.09 226 SER A CA 1
ATOM 1819 C C . SER A 1 226 ? 0.698 -4.622 9.963 1.00 37.09 226 SER A C 1
ATOM 1821 O O . SER A 1 226 ? -0.062 -3.841 10.531 1.00 37.09 226 SER A O 1
ATOM 1823 N N . ARG A 1 227 ? 2.028 -4.594 10.130 1.00 36.53 227 ARG A N 1
ATOM 1824 C CA . ARG A 1 227 ? 2.724 -3.565 10.905 1.00 36.53 227 ARG A CA 1
ATOM 1825 C C . ARG A 1 227 ? 2.699 -2.264 10.112 1.00 36.53 227 ARG A C 1
ATOM 1827 O O . ARG A 1 227 ? 3.345 -2.179 9.070 1.00 36.53 227 ARG A O 1
ATOM 1834 N N . PHE A 1 228 ? 2.000 -1.253 10.609 1.00 40.53 228 PHE A N 1
ATOM 1835 C CA . PHE A 1 228 ? 2.051 0.085 10.027 1.00 40.53 228 PHE A CA 1
ATOM 1836 C C . PHE A 1 228 ? 2.567 1.057 11.080 1.00 40.53 228 PHE A C 1
ATOM 1838 O O . PHE A 1 228 ? 1.972 1.217 12.141 1.00 40.53 228 PHE A O 1
ATOM 1845 N N . LYS A 1 229 ? 3.705 1.685 10.767 1.00 28.62 229 LYS A N 1
ATOM 1846 C CA . LYS A 1 229 ? 4.307 2.744 11.578 1.00 28.62 229 LYS A CA 1
ATOM 1847 C C . LYS A 1 229 ? 3.335 3.924 11.677 1.00 28.62 229 LYS A C 1
ATOM 1849 O O . LYS A 1 229 ? 2.798 4.352 10.657 1.00 28.62 229 LYS A O 1
ATOM 1854 N N . LEU A 1 230 ? 3.131 4.401 12.906 1.00 30.00 230 LEU A N 1
ATOM 1855 C CA . LEU A 1 230 ? 2.615 5.741 13.199 1.00 30.00 230 LEU A CA 1
ATOM 1856 C C . LEU A 1 230 ? 3.575 6.811 12.668 1.00 30.00 230 LEU A C 1
ATOM 1858 O O . LEU A 1 230 ? 4.801 6.541 12.668 1.00 30.00 230 LEU A O 1
#